Protein AF-A0A6J3C930-F1 (afdb_monomer_lite)

Radius of gyration: 86.4 Å; chains: 1; bounding box: 118×126×269 Å

Secondary structure (DSSP, 8-state):
---SSSHHHHHHHHHHHHHHHHHHHHHHHHHHHHHHHHHHHHHHHHHHHHHHHHHHHHHHHHHHHHHHHHHHHHHHHHHHT-HHHHHHHHHHHHHHHHHHHHHHHHHHHHHHHHHHHHHHHHHHHHHHHHHHHHHHHHHHHHHHHHHHHHHHHHHHHHHHHHHHHHHHHHHHHHHHHHHHHHHHHHHHHHHHHHHHHHHHS------S-HHHHHHHHHHHHHHHHHHHTTSPPHHHHHHHHHHHHHHHHHHHHHHHHHHHHHHHHHHHHHHHHHHHHHHHHHHHHHHHHHHHHHHHHTT-EEEEEEETTTTEEEEEEE-------------

Structure (mmCIF, N/CA/C/O backbone):
data_AF-A0A6J3C930-F1
#
_entry.id   AF-A0A6J3C930-F1
#
loop_
_atom_site.group_PDB
_atom_site.id
_atom_site.type_symbol
_atom_site.label_atom_id
_atom_site.label_alt_id
_atom_site.label_comp_id
_atom_site.label_asym_id
_atom_site.label_entity_id
_atom_site.label_seq_id
_atom_site.pdbx_PDB_ins_code
_atom_site.Cartn_x
_atom_site.Cartn_y
_atom_site.Cartn_z
_atom_site.occupancy
_atom_site.B_iso_or_equiv
_atom_site.auth_seq_id
_atom_site.auth_comp_id
_atom_site.auth_asym_id
_atom_site.auth_atom_id
_atom_site.pdbx_PDB_model_num
ATOM 1 N N . MET A 1 1 ? 59.360 -24.320 -196.493 1.00 48.62 1 MET A N 1
ATOM 2 C CA . MET A 1 1 ? 60.557 -24.210 -195.626 1.00 48.62 1 MET A CA 1
ATOM 3 C C . MET A 1 1 ? 60.615 -22.744 -195.216 1.00 48.62 1 MET A C 1
ATOM 5 O O . MET A 1 1 ? 60.726 -21.935 -196.116 1.00 48.62 1 MET A O 1
ATOM 9 N N . THR A 1 2 ? 60.275 -22.296 -194.005 1.00 44.91 2 THR A N 1
ATOM 10 C CA . THR A 1 2 ? 60.822 -22.666 -192.687 1.00 44.91 2 THR A CA 1
ATOM 11 C C . THR A 1 2 ? 59.738 -22.399 -191.622 1.00 44.91 2 THR A C 1
ATOM 13 O O . THR A 1 2 ? 59.568 -21.290 -191.132 1.00 44.91 2 THR A O 1
ATOM 16 N N . ILE A 1 3 ? 58.942 -23.423 -191.325 1.00 46.94 3 ILE A N 1
ATOM 17 C CA . ILE A 1 3 ? 58.099 -23.532 -190.125 1.00 46.94 3 ILE A CA 1
ATOM 18 C C . ILE A 1 3 ? 58.973 -24.276 -189.098 1.00 46.94 3 ILE A C 1
ATOM 20 O O . ILE A 1 3 ? 59.773 -25.101 -189.535 1.00 46.94 3 ILE A O 1
ATOM 24 N N . SER A 1 4 ? 58.814 -24.038 -187.785 1.00 50.81 4 SER A N 1
ATOM 25 C CA . SER A 1 4 ? 59.301 -24.915 -186.685 1.00 50.81 4 SER A CA 1
ATOM 26 C C . SER A 1 4 ? 60.467 -24.443 -185.787 1.00 50.81 4 SER A C 1
ATOM 28 O O . SER A 1 4 ? 61.260 -25.286 -185.385 1.00 50.81 4 SER A O 1
ATOM 30 N N . TRP A 1 5 ? 60.567 -23.169 -185.373 1.00 42.06 5 TRP A N 1
ATOM 31 C CA . TRP A 1 5 ? 61.456 -22.815 -184.232 1.00 42.06 5 TRP A CA 1
ATOM 32 C C . TRP A 1 5 ? 60.943 -21.738 -183.252 1.00 42.06 5 TRP A C 1
ATOM 34 O O . TRP A 1 5 ? 61.446 -21.651 -182.138 1.00 42.06 5 TRP A O 1
ATOM 44 N N . THR A 1 6 ? 59.901 -20.964 -183.572 1.00 49.31 6 THR A N 1
ATOM 45 C CA . THR A 1 6 ? 59.399 -19.891 -182.681 1.00 49.31 6 THR A CA 1
ATOM 46 C C . THR A 1 6 ? 58.308 -20.321 -181.694 1.00 49.31 6 THR A C 1
ATOM 48 O O . THR A 1 6 ? 58.082 -19.630 -180.707 1.00 49.31 6 THR A O 1
ATOM 51 N N . TRP A 1 7 ? 57.665 -21.477 -181.890 1.00 48.44 7 TRP A N 1
ATOM 52 C CA . TRP A 1 7 ? 56.570 -21.937 -181.017 1.00 48.44 7 TRP A CA 1
ATOM 53 C C . TRP A 1 7 ? 57.049 -22.672 -179.748 1.00 48.44 7 TRP A C 1
ATOM 55 O O . TRP A 1 7 ? 56.291 -22.806 -178.792 1.00 48.44 7 TRP A O 1
ATOM 65 N N . LEU A 1 8 ? 58.318 -23.103 -179.699 1.00 50.44 8 LEU A N 1
ATOM 66 C CA . LEU A 1 8 ? 58.893 -23.764 -178.519 1.00 50.44 8 LEU A CA 1
ATOM 67 C C . LEU A 1 8 ? 59.342 -22.755 -177.441 1.00 50.44 8 LEU A C 1
ATOM 69 O O . LEU A 1 8 ? 59.227 -23.043 -176.255 1.00 50.44 8 LEU A O 1
ATOM 73 N N . ASN A 1 9 ? 59.750 -21.540 -177.834 1.00 50.62 9 ASN A N 1
ATOM 74 C CA . ASN A 1 9 ? 60.229 -20.516 -176.893 1.00 50.62 9 ASN A CA 1
ATOM 75 C C . ASN A 1 9 ? 59.102 -19.832 -176.096 1.00 50.62 9 ASN A C 1
ATOM 77 O O . ASN A 1 9 ? 59.288 -19.521 -174.924 1.00 50.62 9 ASN A O 1
ATOM 81 N N . CYS A 1 10 ? 57.908 -19.636 -176.668 1.00 56.22 10 CYS A N 1
ATOM 82 C CA . CYS A 1 10 ? 56.809 -18.993 -175.932 1.00 56.22 10 CYS A CA 1
ATOM 83 C C . CYS A 1 10 ? 56.268 -19.847 -174.775 1.00 56.22 10 CYS A C 1
ATOM 85 O O . CYS A 1 10 ? 55.805 -19.296 -173.782 1.00 56.22 10 CYS A O 1
ATOM 87 N N . ARG A 1 11 ? 56.348 -21.180 -174.871 1.00 57.88 11 ARG A N 1
ATOM 88 C CA . ARG A 1 11 ? 55.832 -22.082 -173.830 1.00 57.88 11 ARG A CA 1
ATOM 89 C C . ARG A 1 11 ? 56.786 -22.211 -172.640 1.00 57.88 11 ARG A C 1
ATOM 91 O O . ARG A 1 11 ? 56.328 -22.396 -171.519 1.00 57.88 11 ARG A O 1
ATOM 98 N N . GLN A 1 12 ? 58.088 -22.069 -172.884 1.00 58.12 12 GLN A N 1
ATOM 99 C CA . GLN A 1 12 ? 59.112 -22.099 -171.841 1.00 58.12 12 GLN A CA 1
ATOM 100 C C . GLN A 1 12 ? 59.107 -20.798 -171.023 1.00 58.12 12 GLN A C 1
ATOM 102 O O . GLN A 1 12 ? 59.089 -20.847 -169.799 1.00 58.12 12 GLN A O 1
ATOM 107 N N . VAL A 1 13 ? 58.938 -19.647 -171.684 1.00 61.78 13 VAL A N 1
ATOM 108 C CA . VAL A 1 13 ? 58.813 -18.344 -171.004 1.00 61.78 13 VAL A CA 1
ATOM 109 C C . VAL A 1 13 ? 57.524 -18.241 -170.173 1.00 61.78 13 VAL A C 1
ATOM 111 O O . VAL A 1 13 ? 57.533 -17.662 -169.093 1.00 61.78 13 VAL A O 1
ATOM 114 N N . GLN A 1 14 ? 56.407 -18.832 -170.616 1.00 61.22 14 GLN A N 1
ATOM 115 C CA . GLN A 1 14 ? 55.162 -18.826 -169.830 1.00 61.22 14 GLN A CA 1
ATOM 116 C C . GLN A 1 14 ? 55.221 -19.715 -168.578 1.00 61.22 14 GLN A C 1
ATOM 118 O O . GLN A 1 14 ? 54.593 -19.377 -167.577 1.00 61.22 14 GLN A O 1
ATOM 123 N N . ALA A 1 15 ? 55.974 -20.818 -168.617 1.00 64.12 15 ALA A N 1
ATOM 124 C CA . ALA A 1 15 ? 56.194 -21.665 -167.446 1.00 64.12 15 ALA A CA 1
ATOM 125 C C . ALA A 1 15 ? 57.104 -20.973 -166.416 1.00 64.12 15 ALA A C 1
ATOM 127 O O . ALA A 1 15 ? 56.786 -20.979 -165.231 1.00 64.12 15 ALA A O 1
ATOM 128 N N . GLU A 1 16 ? 58.159 -20.290 -166.872 1.00 63.06 16 GLU A N 1
ATOM 129 C CA . GLU A 1 16 ? 59.055 -19.518 -165.999 1.00 63.06 16 GLU A CA 1
ATOM 130 C C . GLU A 1 16 ? 58.348 -18.319 -165.347 1.00 63.06 16 GLU A C 1
ATOM 132 O O . GLU A 1 16 ? 58.592 -18.022 -164.179 1.00 63.06 16 GLU A O 1
ATOM 137 N N . ILE A 1 17 ? 57.414 -17.663 -166.050 1.00 68.12 17 ILE A N 1
ATOM 138 C CA . ILE A 1 17 ? 56.590 -16.593 -165.460 1.00 68.12 17 ILE A CA 1
ATOM 139 C C . ILE A 1 17 ? 55.653 -17.155 -164.381 1.00 68.12 17 ILE A C 1
ATOM 141 O O . ILE A 1 17 ? 55.530 -16.555 -163.316 1.00 68.12 17 ILE A O 1
ATOM 145 N N . GLN A 1 18 ? 55.028 -18.314 -164.607 1.00 67.12 18 GLN A N 1
ATOM 146 C CA . GLN A 1 18 ? 54.159 -18.930 -163.597 1.00 67.12 18 GLN A CA 1
ATOM 147 C C . GLN A 1 18 ? 54.943 -19.434 -162.376 1.00 67.12 18 GLN A C 1
ATOM 149 O O . GLN A 1 18 ? 54.485 -19.244 -161.249 1.00 67.12 18 GLN A O 1
ATOM 154 N N . GLU A 1 19 ? 56.139 -20.001 -162.561 1.00 68.56 19 GLU A N 1
ATOM 155 C CA . GLU A 1 19 ? 57.026 -20.338 -161.440 1.00 68.56 19 GLU A CA 1
ATOM 156 C C . GLU A 1 19 ? 57.450 -19.082 -160.670 1.00 68.56 19 GLU A C 1
ATOM 158 O O . GLU A 1 19 ? 57.300 -19.041 -159.447 1.00 68.56 19 GLU A O 1
ATOM 163 N N . ALA A 1 20 ? 57.868 -18.017 -161.359 1.00 68.31 20 ALA A N 1
ATOM 164 C CA . ALA A 1 20 ? 58.247 -16.759 -160.720 1.00 68.31 20 ALA A CA 1
ATOM 165 C C . ALA A 1 20 ? 57.084 -16.112 -159.941 1.00 68.31 20 ALA A C 1
ATOM 167 O O . ALA A 1 20 ? 57.293 -15.611 -158.835 1.00 68.31 20 ALA A O 1
ATOM 168 N N . GLU A 1 21 ? 55.851 -16.173 -160.453 1.00 69.44 21 GLU A N 1
ATOM 169 C CA . GLU A 1 21 ? 54.661 -15.661 -159.759 1.00 69.44 21 GLU A CA 1
ATOM 170 C C . GLU A 1 21 ? 54.290 -16.493 -158.521 1.00 69.44 21 GLU A C 1
ATOM 172 O O . GLU A 1 21 ? 53.869 -15.933 -157.504 1.00 69.44 21 GLU A O 1
ATOM 177 N N . THR A 1 22 ? 54.470 -17.819 -158.558 1.00 68.88 22 THR A N 1
ATOM 178 C CA . THR A 1 22 ? 54.258 -18.662 -157.366 1.00 68.88 22 THR A CA 1
ATOM 179 C C . THR A 1 22 ? 55.319 -18.426 -156.292 1.00 68.88 22 THR A C 1
ATOM 181 O O . THR A 1 22 ? 54.980 -18.366 -155.108 1.00 68.88 22 THR A O 1
ATOM 184 N N . ILE A 1 23 ? 56.573 -18.195 -156.693 1.00 72.19 23 ILE A N 1
ATOM 185 C CA . ILE A 1 23 ? 57.665 -17.849 -155.777 1.00 72.19 23 ILE A CA 1
ATOM 186 C C . ILE A 1 23 ? 57.405 -16.474 -155.141 1.00 72.19 23 ILE A C 1
ATOM 188 O O . ILE A 1 23 ? 57.493 -16.356 -153.919 1.00 72.19 23 ILE A O 1
ATOM 192 N N . LEU A 1 24 ? 56.976 -15.471 -155.916 1.00 70.19 24 LEU A N 1
ATOM 193 C CA . LEU A 1 24 ? 56.618 -14.140 -155.404 1.00 70.19 24 LEU A CA 1
ATOM 194 C C . LEU A 1 24 ? 55.476 -14.187 -154.382 1.00 70.19 24 LEU A C 1
ATOM 196 O O . LEU A 1 24 ? 55.607 -13.620 -153.301 1.00 70.19 24 LEU A O 1
ATOM 200 N N . ARG A 1 25 ? 54.394 -14.927 -154.658 1.00 72.12 25 ARG A N 1
ATOM 201 C CA . ARG A 1 25 ? 53.282 -15.068 -153.696 1.00 72.12 25 ARG A CA 1
ATOM 202 C C . ARG A 1 25 ? 53.690 -15.798 -152.417 1.00 72.12 25 ARG A C 1
ATOM 204 O O . ARG A 1 25 ? 53.180 -15.477 -151.345 1.00 72.12 25 ARG A O 1
ATOM 211 N N . SER A 1 26 ? 54.606 -16.763 -152.513 1.00 76.25 26 SER A N 1
ATOM 212 C CA . SER A 1 26 ? 55.145 -17.451 -151.336 1.00 76.25 26 SER A CA 1
ATOM 213 C C . SER A 1 26 ? 56.006 -16.511 -150.482 1.00 76.25 26 SER A C 1
ATOM 215 O O . SER A 1 26 ? 55.831 -16.473 -149.263 1.00 76.25 26 SER A O 1
ATOM 217 N N . LEU A 1 27 ? 56.822 -15.666 -151.125 1.00 74.50 27 LEU A N 1
ATOM 218 C CA . LEU A 1 27 ? 57.684 -14.686 -150.464 1.00 74.50 27 LEU A CA 1
ATOM 219 C C . LEU A 1 27 ? 56.879 -13.560 -149.799 1.00 74.50 27 LEU A C 1
ATOM 221 O O . LEU A 1 27 ? 57.157 -13.212 -148.653 1.00 74.50 27 LEU A O 1
ATOM 225 N N . GLU A 1 28 ? 55.827 -13.061 -150.452 1.00 73.88 28 GLU A N 1
ATOM 226 C CA . GLU A 1 28 ? 54.905 -12.079 -149.861 1.00 73.88 28 GLU A CA 1
ATOM 227 C C . GLU A 1 28 ? 54.158 -12.647 -148.642 1.00 73.88 28 GLU A C 1
ATOM 229 O O . GLU A 1 28 ? 53.875 -11.924 -147.683 1.00 73.88 28 GLU A O 1
ATOM 234 N N . SER A 1 29 ? 53.848 -13.950 -148.640 1.00 73.94 29 SER A N 1
ATOM 235 C CA . SER A 1 29 ? 53.243 -14.600 -147.470 1.00 73.94 29 SER A CA 1
ATOM 236 C C . SER A 1 29 ? 54.225 -14.700 -146.299 1.00 73.94 29 SER A C 1
ATOM 238 O O . SER A 1 29 ? 53.848 -14.412 -145.163 1.00 73.94 29 SER A O 1
ATOM 240 N N . THR A 1 30 ? 55.498 -15.009 -146.575 1.00 73.69 30 THR A N 1
ATOM 241 C CA . THR A 1 30 ? 56.545 -15.059 -145.546 1.00 73.69 30 THR A CA 1
ATOM 242 C C . THR A 1 30 ? 56.916 -13.673 -145.023 1.00 73.69 30 THR A C 1
ATOM 244 O O . THR A 1 30 ? 57.186 -13.527 -143.835 1.00 73.69 30 THR A O 1
ATOM 247 N N . GLU A 1 31 ? 56.864 -12.632 -145.861 1.00 73.81 31 GLU A N 1
ATOM 248 C CA . GLU A 1 31 ? 57.097 -11.251 -145.426 1.00 73.81 31 GLU A CA 1
ATOM 249 C C . GLU A 1 31 ? 56.010 -10.783 -144.449 1.00 73.81 31 GLU A C 1
ATOM 251 O O . GLU A 1 31 ? 56.318 -10.175 -143.422 1.00 73.81 31 GLU A O 1
ATOM 256 N N . ARG A 1 32 ? 54.737 -11.118 -144.709 1.00 73.94 32 ARG A N 1
ATOM 257 C CA . ARG A 1 32 ? 53.635 -10.791 -143.789 1.00 73.94 32 ARG A CA 1
ATOM 258 C C . ARG A 1 32 ? 53.768 -11.499 -142.442 1.00 73.94 32 ARG A C 1
ATOM 260 O O . ARG A 1 32 ? 53.581 -10.847 -141.420 1.00 73.94 32 ARG A O 1
ATOM 267 N N . GLN A 1 33 ? 54.153 -12.776 -142.437 1.00 77.19 33 GLN A N 1
ATOM 268 C CA . GLN A 1 33 ? 54.373 -13.530 -141.197 1.00 77.19 33 GLN A CA 1
ATOM 269 C C . GLN A 1 33 ? 55.523 -12.944 -140.367 1.00 77.19 33 GLN A C 1
ATOM 271 O O . GLN A 1 33 ? 55.356 -12.692 -139.177 1.00 77.19 33 GLN A O 1
ATOM 276 N N . LEU A 1 34 ? 56.653 -12.616 -141.002 1.00 75.06 34 LEU A N 1
ATOM 277 C CA . LEU A 1 34 ? 57.789 -11.991 -140.313 1.00 75.06 34 LEU A CA 1
ATOM 278 C C . LEU A 1 34 ? 57.470 -10.568 -139.821 1.00 75.06 34 LEU A C 1
ATOM 280 O O . LEU A 1 34 ? 57.960 -10.144 -138.775 1.00 75.06 34 LEU A O 1
ATOM 284 N N . SER A 1 35 ? 56.625 -9.828 -140.543 1.00 73.19 35 SER A N 1
ATOM 285 C CA . SER A 1 35 ? 56.112 -8.520 -140.115 1.00 73.19 35 SER A CA 1
ATOM 286 C C . SER A 1 35 ? 55.214 -8.620 -138.873 1.00 73.19 35 SER A C 1
ATOM 288 O O . SER A 1 35 ? 55.266 -7.741 -138.009 1.00 73.19 35 SER A O 1
ATOM 290 N N . GLU A 1 36 ? 54.364 -9.645 -138.785 1.00 76.06 36 GLU A N 1
ATOM 291 C CA . GLU A 1 36 ? 53.498 -9.879 -137.622 1.00 76.06 36 GLU A CA 1
ATOM 292 C C . GLU A 1 36 ? 54.307 -10.331 -136.399 1.00 76.06 36 GLU A C 1
ATOM 294 O O . GLU A 1 36 ? 54.168 -9.725 -135.336 1.00 76.06 36 GLU A O 1
ATOM 299 N N . GLU A 1 37 ? 55.256 -11.259 -136.560 1.00 76.31 37 GLU A N 1
ATOM 300 C CA . GLU A 1 37 ? 56.170 -11.664 -135.478 1.00 76.31 37 GLU A CA 1
ATOM 301 C C . GLU A 1 37 ? 57.026 -10.489 -134.967 1.00 76.31 37 GLU A C 1
ATOM 303 O O . GLU A 1 37 ? 57.238 -10.331 -133.762 1.00 76.31 37 GLU A O 1
ATOM 308 N N . ALA A 1 38 ? 57.474 -9.598 -135.860 1.00 74.88 38 ALA A N 1
ATOM 309 C CA . ALA A 1 38 ? 58.225 -8.404 -135.471 1.00 74.88 38 ALA A CA 1
ATOM 310 C C . ALA A 1 38 ? 57.380 -7.384 -134.685 1.00 74.88 38 ALA A C 1
ATOM 312 O O . ALA A 1 38 ? 57.933 -6.627 -133.880 1.00 74.88 38 ALA A O 1
ATOM 313 N N . LYS A 1 39 ? 56.058 -7.338 -134.897 1.00 78.62 39 LYS A N 1
ATOM 314 C CA . LYS A 1 39 ? 55.147 -6.520 -134.081 1.00 78.62 39 LYS A CA 1
ATOM 315 C C . LYS A 1 39 ? 54.932 -7.138 -132.705 1.00 78.62 39 LYS A C 1
ATOM 317 O O . LYS A 1 39 ? 55.097 -6.433 -131.713 1.00 78.62 39 LYS A O 1
ATOM 322 N N . GLU A 1 40 ? 54.662 -8.439 -132.639 1.00 77.50 40 GLU A N 1
ATOM 323 C CA . GLU A 1 40 ? 54.473 -9.142 -131.365 1.00 77.50 40 GLU A CA 1
ATOM 324 C C . GLU A 1 40 ? 55.721 -9.060 -130.471 1.00 77.50 40 GLU A C 1
ATOM 326 O O . GLU A 1 40 ? 55.610 -8.832 -129.265 1.00 77.50 40 GLU A O 1
ATOM 331 N N . ALA A 1 41 ? 56.921 -9.137 -131.057 1.00 77.50 41 ALA A N 1
ATOM 332 C CA . ALA A 1 41 ? 58.172 -8.962 -130.322 1.00 77.50 41 ALA A CA 1
ATOM 333 C C . ALA A 1 41 ? 58.327 -7.552 -129.711 1.00 77.50 41 ALA A C 1
ATOM 335 O O . ALA A 1 41 ? 58.801 -7.422 -128.580 1.00 77.50 41 ALA A O 1
ATOM 336 N N . ARG A 1 42 ? 57.903 -6.494 -130.420 1.00 75.56 42 ARG A N 1
ATOM 337 C CA . ARG A 1 42 ? 57.975 -5.105 -129.919 1.00 75.56 42 ARG A CA 1
ATOM 338 C C . ARG A 1 42 ? 56.953 -4.836 -128.820 1.00 75.56 42 ARG A C 1
ATOM 340 O O . ARG A 1 42 ? 57.299 -4.231 -127.806 1.00 75.56 42 ARG A O 1
ATOM 347 N N . ASP A 1 43 ? 55.729 -5.326 -128.988 1.00 77.69 43 ASP A N 1
ATOM 348 C CA . ASP A 1 43 ? 54.685 -5.196 -127.968 1.00 77.69 43 ASP A CA 1
ATOM 349 C C . ASP A 1 43 ? 55.073 -5.970 -126.691 1.00 77.69 43 ASP A C 1
ATOM 351 O O . ASP A 1 43 ? 54.877 -5.488 -125.567 1.00 77.69 43 ASP A O 1
ATOM 355 N N . GLY A 1 44 ? 55.728 -7.127 -126.853 1.00 75.31 44 GLY A N 1
ATOM 356 C CA . GLY A 1 44 ? 56.349 -7.880 -125.765 1.00 75.31 44 GLY A CA 1
ATOM 357 C C . GLY A 1 44 ? 57.423 -7.080 -125.016 1.00 75.31 44 GLY A C 1
ATOM 358 O O . GLY A 1 44 ? 57.374 -6.994 -123.785 1.00 75.31 44 GLY A O 1
ATOM 359 N N . GLU A 1 45 ? 58.351 -6.438 -125.730 1.00 78.56 45 GLU A N 1
ATOM 360 C CA . GLU A 1 45 ? 59.421 -5.623 -125.135 1.00 78.56 45 GLU A CA 1
ATOM 361 C C . GLU A 1 45 ? 58.876 -4.411 -124.360 1.00 78.56 45 GLU A C 1
ATOM 363 O O . GLU A 1 45 ? 59.301 -4.139 -123.229 1.00 78.56 45 GLU A O 1
ATOM 368 N N . GLU A 1 46 ? 57.890 -3.702 -124.915 1.00 76.81 46 GLU A N 1
ATOM 369 C CA . GLU A 1 46 ? 57.266 -2.568 -124.232 1.00 76.81 46 GLU A CA 1
ATOM 370 C C . GLU A 1 46 ? 56.547 -2.984 -122.945 1.00 76.81 46 GLU A C 1
ATOM 372 O O . GLU A 1 46 ? 56.636 -2.286 -121.927 1.00 76.81 46 GLU A O 1
ATOM 377 N N . SER A 1 47 ? 55.859 -4.129 -122.965 1.00 78.50 47 SER A N 1
ATOM 378 C CA . SER A 1 47 ? 55.179 -4.661 -121.783 1.00 78.50 47 SER A CA 1
ATOM 379 C C . SER A 1 47 ? 56.177 -5.028 -120.672 1.00 78.50 47 SER A C 1
ATOM 381 O O . SER A 1 47 ? 55.984 -4.645 -119.512 1.00 78.50 47 SER A O 1
ATOM 383 N N . ALA A 1 48 ? 57.303 -5.657 -121.031 1.00 78.69 48 ALA A N 1
ATOM 384 C CA . ALA A 1 48 ? 58.368 -6.018 -120.100 1.00 78.69 48 ALA A CA 1
ATOM 385 C C . ALA A 1 48 ? 59.048 -4.776 -119.501 1.00 78.69 48 ALA A C 1
ATOM 387 O O . ALA A 1 48 ? 59.312 -4.723 -118.296 1.00 78.69 48 ALA A O 1
ATOM 388 N N . ARG A 1 49 ? 59.272 -3.732 -120.309 1.00 79.62 49 ARG A N 1
ATOM 389 C CA . ARG A 1 49 ? 59.868 -2.471 -119.848 1.00 79.62 49 ARG A CA 1
ATOM 390 C C . ARG A 1 49 ? 58.976 -1.742 -118.839 1.00 79.62 49 ARG A C 1
ATOM 392 O O . ARG A 1 49 ? 59.483 -1.251 -117.829 1.00 79.62 49 ARG A O 1
ATOM 399 N N . ARG A 1 50 ? 57.655 -1.711 -119.062 1.00 80.12 50 ARG A N 1
ATOM 400 C CA . ARG A 1 50 ? 56.695 -1.128 -118.102 1.00 80.12 50 ARG A CA 1
ATOM 401 C C . ARG A 1 50 ? 56.655 -1.919 -116.791 1.00 80.12 50 ARG A C 1
ATOM 403 O O . ARG A 1 50 ? 56.651 -1.309 -115.722 1.00 80.12 50 ARG A O 1
ATOM 410 N N . ALA A 1 51 ? 56.696 -3.251 -116.855 1.00 78.94 51 ALA A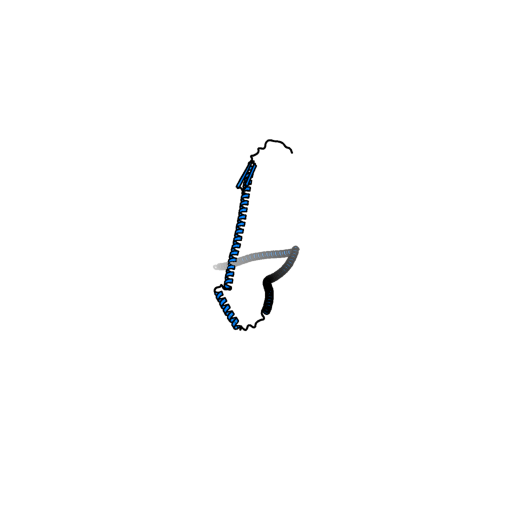 N 1
ATOM 411 C CA . ALA A 1 51 ? 56.731 -4.103 -115.664 1.00 78.94 51 ALA A CA 1
ATOM 412 C C . ALA A 1 51 ? 57.997 -3.874 -114.813 1.00 78.94 51 ALA A C 1
ATOM 414 O O . ALA A 1 51 ? 57.922 -3.776 -113.588 1.00 78.94 51 ALA A O 1
ATOM 415 N N . LEU A 1 52 ? 59.158 -3.714 -115.455 1.00 79.44 52 LEU A N 1
ATOM 416 C CA . LEU A 1 52 ? 60.428 -3.481 -114.763 1.00 79.44 52 LEU A CA 1
ATOM 417 C C . LEU A 1 52 ? 60.463 -2.100 -114.087 1.00 79.44 52 LEU A C 1
ATOM 419 O O . LEU A 1 52 ? 60.937 -1.964 -112.958 1.00 79.44 52 LEU A O 1
ATOM 423 N N . GLN A 1 53 ? 59.887 -1.083 -114.732 1.00 79.81 53 GLN A N 1
ATOM 424 C CA . GLN A 1 53 ? 59.776 0.258 -114.157 1.00 79.81 53 GLN A CA 1
ATOM 425 C C . GLN A 1 53 ? 58.832 0.297 -112.941 1.00 79.81 53 GLN A C 1
ATOM 427 O O . GLN A 1 53 ? 59.124 0.996 -111.969 1.00 79.81 53 GLN A O 1
ATOM 432 N N . ALA A 1 54 ? 57.754 -0.497 -112.948 1.00 80.00 54 ALA A N 1
ATOM 433 C CA . ALA A 1 54 ? 56.864 -0.649 -111.794 1.00 80.00 54 ALA A CA 1
ATOM 434 C C . ALA A 1 54 ? 57.577 -1.306 -110.596 1.00 80.00 54 ALA A C 1
ATOM 436 O O . ALA A 1 54 ? 57.528 -0.773 -109.488 1.00 80.00 54 ALA A O 1
ATOM 437 N N . LEU A 1 55 ? 58.328 -2.391 -110.826 1.00 79.81 55 LEU A N 1
ATOM 438 C CA . LEU A 1 55 ? 59.078 -3.083 -109.768 1.00 79.81 55 LEU A CA 1
ATOM 439 C C . LEU A 1 55 ? 60.167 -2.208 -109.129 1.00 79.81 55 LEU A C 1
ATOM 441 O O . LEU A 1 55 ? 60.392 -2.282 -107.920 1.00 79.81 55 LEU A O 1
ATOM 445 N N . LEU A 1 56 ? 60.833 -1.353 -109.911 1.00 79.88 56 LEU A N 1
ATOM 446 C CA . LEU A 1 56 ? 61.792 -0.384 -109.369 1.00 79.88 56 LEU A CA 1
ATOM 447 C C . LEU A 1 56 ? 61.102 0.686 -108.515 1.00 79.88 56 LEU A C 1
ATOM 449 O O . LEU A 1 56 ? 61.618 1.043 -107.455 1.00 79.88 56 LEU A O 1
ATOM 453 N N . GLY A 1 57 ? 59.923 1.156 -108.935 1.00 77.88 57 GLY A N 1
ATOM 454 C CA . GLY A 1 57 ? 59.101 2.069 -108.141 1.00 77.88 57 GLY A CA 1
ATOM 455 C C . GLY A 1 57 ? 58.701 1.470 -106.791 1.00 77.88 57 GLY A C 1
ATOM 456 O O . GLY A 1 57 ? 58.834 2.127 -105.758 1.00 77.88 57 GLY A O 1
ATOM 457 N N . ASP A 1 58 ? 58.291 0.203 -106.777 1.00 78.94 58 ASP A N 1
ATOM 458 C CA . ASP A 1 58 ? 57.912 -0.490 -105.542 1.00 78.94 58 ASP A CA 1
ATOM 459 C C . ASP A 1 58 ? 59.115 -0.766 -104.630 1.00 78.94 58 ASP A C 1
ATOM 461 O O . ASP A 1 58 ? 59.012 -0.605 -103.411 1.00 78.94 58 ASP A O 1
ATOM 465 N N . LYS A 1 59 ? 60.290 -1.073 -105.195 1.00 80.31 59 LYS A N 1
ATOM 466 C CA . LYS A 1 59 ? 61.530 -1.205 -104.415 1.00 80.31 59 LYS A CA 1
ATOM 467 C C . LYS A 1 59 ? 61.928 0.111 -103.741 1.00 80.31 59 LYS A C 1
ATOM 469 O O . LYS A 1 59 ? 62.281 0.107 -102.565 1.00 80.31 59 LYS A O 1
ATOM 474 N N . HIS A 1 60 ? 61.837 1.238 -104.449 1.00 77.69 60 HIS A N 1
ATOM 475 C CA . HIS A 1 60 ? 62.138 2.546 -103.861 1.00 77.69 60 HIS A CA 1
ATOM 476 C C . HIS A 1 60 ? 61.176 2.907 -102.723 1.00 77.69 60 HIS A C 1
ATOM 478 O O . HIS A 1 60 ? 61.627 3.373 -101.678 1.00 77.69 60 HIS A O 1
ATOM 484 N N . ARG A 1 61 ? 59.879 2.607 -102.870 1.00 81.25 61 ARG A N 1
ATOM 485 C CA . ARG A 1 61 ? 58.894 2.788 -101.790 1.00 81.25 61 ARG A CA 1
ATOM 486 C C . ARG A 1 61 ? 59.207 1.926 -100.567 1.00 81.25 61 ARG A C 1
ATOM 488 O O . ARG A 1 61 ? 59.106 2.411 -99.442 1.00 81.25 61 ARG A O 1
ATOM 495 N N . ALA A 1 62 ? 59.602 0.669 -100.769 1.00 77.56 62 ALA A N 1
ATOM 496 C CA . ALA A 1 62 ? 59.975 -0.224 -99.674 1.00 77.56 62 ALA A CA 1
ATOM 497 C C . ALA A 1 62 ? 61.235 0.264 -98.933 1.00 77.56 62 ALA A C 1
ATOM 499 O O . ALA A 1 62 ? 61.262 0.274 -97.701 1.00 77.56 62 ALA A O 1
ATOM 500 N N . ASP A 1 63 ? 62.249 0.739 -99.662 1.00 78.00 63 ASP A N 1
ATOM 501 C CA . ASP A 1 63 ? 63.473 1.291 -99.069 1.00 78.00 63 ASP A CA 1
ATOM 502 C C . ASP A 1 63 ? 63.205 2.585 -98.280 1.00 78.00 63 ASP A C 1
ATOM 504 O O . ASP A 1 63 ? 63.785 2.796 -97.211 1.00 78.00 63 ASP A O 1
ATOM 508 N N . GLU A 1 64 ? 62.308 3.450 -98.761 1.00 76.44 64 GLU A N 1
ATOM 509 C CA . GLU A 1 64 ? 61.885 4.654 -98.034 1.00 76.44 64 GLU A CA 1
ATOM 510 C C . GLU A 1 64 ? 61.146 4.309 -96.736 1.00 76.44 64 GLU A C 1
ATOM 512 O O . GLU A 1 64 ? 61.441 4.886 -95.686 1.00 76.44 64 GLU A O 1
ATOM 517 N N . GLN A 1 65 ? 60.253 3.317 -96.769 1.00 81.56 65 GLN A N 1
ATOM 518 C CA . GLN A 1 65 ? 59.563 2.829 -95.572 1.00 81.56 65 GLN A CA 1
ATOM 519 C C . GLN A 1 65 ? 60.533 2.208 -94.560 1.00 81.56 65 GLN A C 1
ATOM 521 O O . GLN A 1 65 ? 60.425 2.471 -93.360 1.00 81.56 65 GLN A O 1
ATOM 526 N N . ALA A 1 66 ? 61.520 1.437 -95.024 1.00 77.69 66 ALA A N 1
ATOM 527 C CA . ALA A 1 66 ? 62.535 0.844 -94.158 1.00 77.69 66 ALA A CA 1
ATOM 528 C C . ALA A 1 66 ? 63.405 1.913 -93.475 1.00 77.69 66 ALA A C 1
ATOM 530 O O . ALA A 1 66 ? 63.675 1.821 -92.275 1.00 77.69 66 ALA A O 1
ATOM 531 N N . ARG A 1 67 ? 63.798 2.971 -94.201 1.00 76.31 67 ARG A N 1
ATOM 532 C CA . ARG A 1 67 ? 64.536 4.102 -93.612 1.00 76.31 67 ARG A CA 1
ATOM 533 C C . ARG A 1 67 ? 63.686 4.894 -92.624 1.00 76.31 67 ARG A C 1
ATOM 535 O O . ARG A 1 67 ? 64.190 5.248 -91.560 1.00 76.31 67 ARG A O 1
ATOM 542 N N . ALA A 1 68 ? 62.409 5.128 -92.929 1.00 78.19 68 ALA A N 1
ATOM 543 C CA . ALA A 1 68 ? 61.488 5.791 -92.008 1.00 78.19 68 ALA A CA 1
ATOM 544 C C . ALA A 1 68 ? 61.308 4.987 -90.706 1.00 78.19 68 ALA A C 1
ATOM 546 O O . ALA A 1 68 ? 61.358 5.554 -89.614 1.00 78.19 68 ALA A O 1
ATOM 547 N N . ALA A 1 69 ? 61.186 3.659 -90.799 1.00 77.31 69 ALA A N 1
ATOM 548 C CA . ALA A 1 69 ? 61.099 2.781 -89.633 1.00 77.31 69 ALA A CA 1
ATOM 549 C C . ALA A 1 69 ? 62.399 2.772 -88.808 1.00 77.31 69 ALA A C 1
ATOM 551 O O . ALA A 1 69 ? 62.354 2.867 -87.580 1.00 77.31 69 ALA A O 1
ATOM 552 N N . ALA A 1 70 ? 63.563 2.720 -89.462 1.00 73.56 70 ALA A N 1
ATOM 553 C CA . ALA A 1 70 ? 64.855 2.784 -88.780 1.00 73.56 70 ALA A CA 1
ATOM 554 C C . ALA A 1 70 ? 65.055 4.124 -88.045 1.00 73.56 70 ALA A C 1
ATOM 556 O O . ALA A 1 70 ? 65.496 4.135 -86.894 1.00 73.56 70 ALA A O 1
ATOM 557 N N . ALA A 1 71 ? 64.662 5.241 -88.667 1.00 74.75 71 ALA A N 1
ATOM 558 C CA . ALA A 1 71 ? 64.694 6.562 -88.043 1.00 74.75 71 ALA A CA 1
ATOM 559 C C . ALA A 1 71 ? 63.749 6.653 -86.829 1.00 74.75 71 ALA A C 1
ATOM 561 O O . ALA A 1 71 ? 64.134 7.192 -85.792 1.00 74.75 71 ALA A O 1
ATOM 562 N N . ALA A 1 72 ? 62.553 6.059 -86.904 1.00 75.88 72 ALA A N 1
ATOM 563 C CA . ALA A 1 72 ? 61.617 6.012 -85.779 1.00 75.88 72 ALA A CA 1
ATOM 564 C C . ALA A 1 72 ? 62.164 5.203 -84.585 1.00 75.88 72 ALA A C 1
ATOM 566 O O . ALA A 1 72 ? 62.009 5.609 -83.432 1.00 75.88 72 ALA A O 1
ATOM 567 N N . VAL A 1 73 ? 62.851 4.085 -84.843 1.00 73.38 73 VAL A N 1
ATOM 568 C CA . VAL A 1 73 ? 63.490 3.274 -83.790 1.00 73.38 73 VAL A CA 1
ATOM 569 C C . VAL A 1 73 ? 64.672 4.010 -83.150 1.00 73.38 73 VAL A C 1
ATOM 571 O O . VAL A 1 73 ? 64.854 3.926 -81.933 1.00 73.38 73 VAL A O 1
ATOM 574 N N . ALA A 1 74 ? 65.456 4.753 -83.937 1.00 71.62 74 ALA A N 1
ATOM 575 C CA . ALA A 1 74 ? 66.541 5.587 -83.421 1.00 71.62 74 ALA A CA 1
ATOM 576 C C . ALA A 1 74 ? 66.008 6.729 -82.534 1.00 71.62 74 ALA A C 1
ATOM 578 O O . ALA A 1 74 ? 66.452 6.864 -81.394 1.00 71.62 74 ALA A O 1
ATOM 579 N N . ALA A 1 75 ? 64.978 7.453 -82.988 1.00 69.94 75 ALA A N 1
ATOM 580 C CA . ALA A 1 75 ? 64.326 8.508 -82.209 1.00 69.94 75 ALA A CA 1
ATOM 581 C C . ALA A 1 75 ? 63.721 7.981 -80.890 1.00 69.94 75 ALA A C 1
ATOM 583 O O . ALA A 1 75 ? 63.836 8.614 -79.841 1.00 69.94 75 ALA A O 1
ATOM 584 N N . ALA A 1 76 ? 63.134 6.778 -80.901 1.00 67.56 76 ALA A N 1
ATOM 585 C CA . ALA A 1 76 ? 62.610 6.143 -79.691 1.00 67.56 76 ALA A CA 1
ATOM 586 C C . ALA A 1 76 ? 63.713 5.729 -78.696 1.00 67.56 76 ALA A C 1
ATOM 588 O O . ALA A 1 76 ? 63.478 5.723 -77.484 1.00 67.56 76 ALA A O 1
ATOM 589 N N . ARG A 1 77 ? 64.916 5.379 -79.177 1.00 64.62 77 ARG A N 1
ATOM 590 C CA . ARG A 1 77 ? 66.076 5.080 -78.319 1.00 64.62 77 ARG A CA 1
ATOM 591 C C . ARG A 1 77 ? 66.672 6.336 -77.690 1.00 64.62 77 ARG A C 1
ATOM 593 O O . ARG A 1 77 ? 66.991 6.286 -76.506 1.00 64.62 77 ARG A O 1
ATOM 600 N N . GLU A 1 78 ? 66.764 7.441 -78.426 1.00 64.12 78 GLU A N 1
ATOM 601 C CA . GLU A 1 78 ? 67.201 8.728 -77.864 1.00 64.12 78 GLU A CA 1
ATOM 602 C C . GLU A 1 78 ? 66.227 9.239 -76.799 1.00 64.12 78 GLU A C 1
ATOM 604 O O . GLU A 1 78 ? 66.664 9.659 -75.728 1.00 64.12 78 GLU A O 1
ATOM 609 N N . LEU A 1 79 ? 64.912 9.089 -77.014 1.00 61.34 79 LEU A N 1
ATOM 610 C CA . LEU A 1 79 ? 63.923 9.410 -75.981 1.00 61.34 79 LEU A CA 1
ATOM 611 C C . LEU A 1 79 ? 64.125 8.564 -74.716 1.00 61.34 79 LEU A C 1
ATOM 613 O O . LEU A 1 79 ? 64.077 9.099 -73.615 1.00 61.34 79 LEU A O 1
ATOM 617 N N . ARG A 1 80 ? 64.392 7.257 -74.862 1.00 60.41 80 ARG A N 1
ATOM 618 C CA . ARG A 1 80 ? 64.647 6.336 -73.735 1.00 60.41 80 ARG A CA 1
ATOM 619 C C . ARG A 1 80 ? 65.938 6.634 -72.964 1.00 60.41 80 ARG A C 1
ATOM 621 O O . ARG A 1 80 ? 66.041 6.204 -71.820 1.00 60.41 80 ARG A O 1
ATOM 628 N N . GLY A 1 81 ? 66.893 7.346 -73.564 1.00 58.41 81 GLY A N 1
ATOM 629 C CA . GLY A 1 81 ? 68.132 7.792 -72.917 1.00 58.41 81 GLY A CA 1
ATOM 630 C C . GLY A 1 81 ? 68.029 9.150 -72.214 1.00 58.41 81 GLY A C 1
ATOM 631 O O . GLY A 1 81 ? 69.019 9.605 -71.644 1.00 58.41 81 GLY A O 1
ATOM 632 N N . ALA A 1 82 ? 66.869 9.816 -72.251 1.00 62.44 82 ALA A N 1
ATOM 633 C CA . ALA A 1 82 ? 66.709 11.139 -71.663 1.00 62.44 82 ALA A CA 1
ATOM 634 C C . ALA A 1 82 ? 66.663 11.072 -70.117 1.00 62.44 82 ALA A C 1
ATOM 636 O O . ALA A 1 82 ? 65.820 10.357 -69.566 1.00 62.44 82 ALA A O 1
ATOM 637 N N . PRO A 1 83 ? 67.477 11.869 -69.392 1.00 68.38 83 PRO A N 1
ATOM 638 C CA . PRO A 1 83 ? 67.523 11.877 -67.920 1.00 68.38 83 PRO A CA 1
ATOM 639 C C . PRO A 1 83 ? 66.183 12.257 -67.260 1.00 68.38 83 PRO A C 1
ATOM 641 O O . PRO A 1 83 ? 65.942 11.962 -66.093 1.00 68.38 83 PRO A O 1
ATOM 644 N N . HIS A 1 84 ? 65.265 12.880 -68.003 1.00 70.62 84 HIS A N 1
ATOM 645 C CA . HIS A 1 84 ? 63.913 13.155 -67.520 1.00 70.62 84 HIS A CA 1
ATOM 646 C C . HIS A 1 84 ? 63.046 11.896 -67.388 1.00 70.62 84 HIS A C 1
ATOM 648 O O . HIS A 1 84 ? 62.237 11.819 -66.465 1.00 70.62 84 HIS A O 1
ATOM 654 N N . LEU A 1 85 ? 63.214 10.891 -68.258 1.00 74.50 85 LEU A N 1
ATOM 655 C CA . LEU A 1 85 ? 62.461 9.641 -68.133 1.00 74.50 85 LEU A CA 1
ATOM 656 C C . LEU A 1 85 ? 62.933 8.818 -66.936 1.00 74.50 85 LEU A C 1
ATOM 658 O O . LEU A 1 85 ? 62.098 8.220 -66.265 1.00 74.50 85 LEU A O 1
ATOM 662 N N . THR A 1 86 ? 64.235 8.823 -66.629 1.00 80.88 86 THR A N 1
ATOM 663 C CA . THR A 1 86 ? 64.759 8.134 -65.441 1.00 80.88 86 THR A CA 1
ATOM 664 C C . THR A 1 86 ? 64.213 8.762 -64.158 1.00 80.88 86 THR A C 1
ATOM 666 O O . THR A 1 86 ? 63.685 8.032 -63.321 1.00 80.88 86 THR A O 1
ATOM 669 N N . MET A 1 87 ? 64.194 10.099 -64.050 1.00 83.62 87 MET A N 1
ATOM 670 C CA . MET A 1 87 ? 63.575 10.775 -62.897 1.00 83.62 87 MET A CA 1
ATOM 671 C C . MET A 1 87 ? 62.078 10.462 -62.767 1.00 83.62 87 MET A C 1
ATOM 673 O O . MET A 1 87 ? 61.617 10.118 -61.684 1.00 83.62 87 MET A O 1
ATOM 677 N N . LEU A 1 88 ? 61.318 10.479 -63.868 1.00 85.88 88 LEU A N 1
ATOM 678 C CA . LEU A 1 88 ? 59.895 10.113 -63.840 1.00 85.88 88 LEU A CA 1
ATOM 679 C C . LEU A 1 88 ? 59.674 8.649 -63.432 1.00 85.88 88 LEU A C 1
ATOM 681 O O . LEU A 1 88 ? 58.707 8.340 -62.737 1.00 85.88 88 LEU A O 1
ATOM 685 N N . THR A 1 89 ? 60.559 7.730 -63.833 1.00 86.56 89 THR A N 1
ATOM 686 C CA . THR A 1 89 ? 60.479 6.333 -63.381 1.00 86.56 89 THR A CA 1
ATOM 687 C C . THR A 1 89 ? 60.817 6.175 -61.902 1.00 86.56 89 THR A C 1
ATOM 689 O O . THR A 1 89 ? 60.176 5.371 -61.225 1.00 86.56 89 THR A O 1
ATOM 692 N N . GLU A 1 90 ? 61.764 6.953 -61.377 1.00 88.44 90 GLU A N 1
ATOM 693 C CA . GLU A 1 90 ? 62.086 6.990 -59.949 1.00 88.44 90 GLU A CA 1
ATOM 694 C C . GLU A 1 90 ? 60.919 7.565 -59.136 1.00 88.44 90 GLU A C 1
ATOM 696 O O . GLU A 1 90 ? 60.482 6.933 -58.177 1.00 88.44 90 GLU A O 1
ATOM 701 N N . GLU A 1 91 ? 60.321 8.681 -59.561 1.00 90.94 91 GLU A N 1
ATOM 702 C CA . GLU A 1 91 ? 59.116 9.255 -58.943 1.00 90.94 91 GLU A CA 1
ATOM 703 C C . GLU A 1 91 ? 57.920 8.289 -58.993 1.00 90.94 91 GLU A C 1
ATOM 705 O O . GLU A 1 91 ? 57.170 8.144 -58.018 1.00 90.94 91 GLU A O 1
ATOM 710 N N . LEU A 1 92 ? 57.751 7.568 -60.107 1.00 91.81 92 LEU A N 1
ATOM 711 C CA . LEU A 1 92 ? 56.741 6.521 -60.235 1.00 91.81 92 LEU A CA 1
ATOM 712 C C . LEU A 1 92 ? 57.004 5.359 -59.265 1.00 91.81 92 LEU A C 1
ATOM 714 O O . LEU A 1 92 ? 56.067 4.811 -58.687 1.00 91.81 92 LEU A O 1
ATOM 718 N N . ASN A 1 93 ? 58.261 4.971 -59.059 1.00 93.81 93 ASN A N 1
ATOM 719 C CA . ASN A 1 93 ? 58.606 3.920 -58.103 1.00 93.81 93 ASN A CA 1
ATOM 720 C C . ASN A 1 93 ? 58.396 4.387 -56.656 1.00 93.81 93 ASN A C 1
ATOM 722 O O . ASN A 1 93 ? 57.757 3.675 -55.883 1.00 93.81 93 ASN A O 1
ATOM 726 N N . VAL A 1 94 ? 58.801 5.615 -56.316 1.00 95.50 94 VAL A N 1
ATOM 727 C CA . VAL A 1 94 ? 58.551 6.228 -55.001 1.00 95.50 94 VAL A CA 1
ATOM 728 C C . VAL A 1 94 ? 57.050 6.335 -54.720 1.00 95.50 94 VAL A C 1
ATOM 730 O O . VAL A 1 94 ? 56.599 6.045 -53.612 1.00 95.50 94 VAL A O 1
ATOM 733 N N . SER A 1 95 ? 56.240 6.731 -55.705 1.00 93.62 95 SER A N 1
ATOM 734 C CA . SER A 1 95 ? 54.781 6.787 -55.542 1.00 93.62 95 SER A CA 1
ATOM 735 C C . SER A 1 95 ? 54.152 5.398 -55.405 1.00 93.62 95 SER A C 1
ATOM 737 O O . SER A 1 95 ? 53.262 5.229 -54.572 1.00 93.62 95 SER A O 1
ATOM 739 N N . LYS A 1 96 ? 54.645 4.381 -56.124 1.00 95.75 96 LYS A N 1
ATOM 740 C CA . LYS A 1 96 ? 54.225 2.981 -55.935 1.00 95.75 96 LYS A CA 1
ATOM 741 C C . LYS A 1 96 ? 54.557 2.459 -54.538 1.00 95.75 96 LYS A C 1
ATOM 743 O O . LYS A 1 96 ? 53.709 1.813 -53.929 1.00 95.75 96 LYS A O 1
ATOM 748 N N . GLU A 1 97 ? 55.747 2.738 -54.013 1.00 95.81 97 GLU A N 1
ATOM 749 C CA . GLU A 1 97 ? 56.124 2.362 -52.643 1.00 95.81 97 GLU A CA 1
ATOM 750 C C . GLU A 1 97 ? 55.276 3.094 -51.596 1.00 95.81 97 GLU A C 1
ATOM 752 O O . GLU A 1 97 ? 54.775 2.474 -50.656 1.00 95.81 97 GLU A O 1
ATOM 757 N N . LYS A 1 98 ? 55.017 4.393 -51.788 1.00 96.31 98 LYS A N 1
ATOM 758 C CA . LYS A 1 98 ? 54.084 5.153 -50.940 1.00 96.31 98 LYS A CA 1
ATOM 759 C C . LYS A 1 98 ? 52.678 4.557 -50.974 1.00 96.31 98 LYS A C 1
ATOM 761 O O . LYS A 1 98 ? 52.072 4.398 -49.921 1.00 96.31 98 LYS A O 1
ATOM 766 N N . LEU A 1 99 ? 52.172 4.183 -52.149 1.00 95.81 99 LEU A N 1
ATOM 767 C CA . LEU A 1 99 ? 50.877 3.513 -52.262 1.00 95.81 99 LEU A CA 1
ATOM 768 C C . LEU A 1 99 ? 50.881 2.166 -51.541 1.00 95.81 99 LEU A C 1
ATOM 770 O O . LEU A 1 99 ? 49.962 1.913 -50.777 1.00 95.81 99 LEU A O 1
ATOM 774 N N . ARG A 1 100 ? 51.920 1.336 -51.703 1.00 96.56 100 ARG A N 1
ATOM 775 C CA . ARG A 1 100 ? 52.034 0.052 -50.986 1.00 96.56 100 ARG A CA 1
ATOM 776 C C . ARG A 1 100 ? 52.006 0.237 -49.471 1.00 96.56 100 ARG A C 1
ATOM 778 O O . ARG A 1 100 ? 51.167 -0.358 -48.807 1.00 96.56 100 ARG A O 1
ATOM 785 N N . THR A 1 101 ? 52.846 1.125 -48.940 1.00 96.94 101 THR A N 1
ATOM 786 C CA . THR A 1 101 ? 52.896 1.398 -47.493 1.00 96.94 101 THR A CA 1
ATOM 787 C C . THR A 1 101 ? 51.595 1.999 -46.954 1.00 96.94 101 THR A C 1
ATOM 789 O O . THR A 1 101 ? 51.213 1.717 -45.819 1.00 96.94 101 THR A O 1
ATOM 792 N N . LEU A 1 102 ? 50.888 2.823 -47.737 1.00 96.50 102 LEU A N 1
ATOM 793 C CA . LEU A 1 102 ? 49.566 3.333 -47.364 1.00 96.50 102 LEU A CA 1
ATOM 794 C C . LEU A 1 102 ? 48.499 2.236 -47.395 1.00 96.50 102 LEU A C 1
ATOM 796 O O . LEU A 1 102 ? 47.674 2.197 -46.487 1.00 96.50 102 LEU A O 1
ATOM 800 N N . THR A 1 103 ? 48.530 1.339 -48.382 1.00 96.81 103 THR A N 1
ATOM 801 C CA . THR A 1 103 ? 47.621 0.188 -48.460 1.00 96.81 103 THR A CA 1
ATOM 802 C C . THR A 1 103 ? 47.826 -0.749 -47.273 1.00 96.81 103 THR A C 1
ATOM 804 O O . THR A 1 103 ? 46.860 -1.065 -46.593 1.00 96.81 103 THR A O 1
ATOM 807 N N . GLU A 1 104 ? 49.069 -1.098 -46.931 1.00 97.06 104 GLU A N 1
ATOM 808 C CA . GLU A 1 104 ? 49.385 -1.915 -45.746 1.00 97.06 104 GLU A CA 1
ATOM 809 C C . GLU A 1 104 ? 48.907 -1.245 -44.442 1.00 97.06 104 GLU A C 1
ATOM 811 O O . GLU A 1 104 ? 48.325 -1.882 -43.558 1.00 97.06 104 GLU A O 1
ATOM 816 N N . LYS A 1 105 ? 49.089 0.077 -44.315 1.00 97.69 105 LYS A N 1
ATOM 817 C CA . LYS A 1 105 ? 48.549 0.848 -43.181 1.00 97.69 105 LYS A CA 1
ATOM 818 C C . LYS A 1 105 ? 47.021 0.844 -43.152 1.00 97.69 105 LYS A C 1
ATOM 820 O O . LYS A 1 105 ? 46.435 0.745 -42.079 1.00 97.69 105 LYS A O 1
ATOM 825 N N . LEU A 1 106 ? 46.364 0.950 -44.302 1.00 97.00 106 LEU A N 1
ATOM 826 C CA . LEU A 1 106 ? 44.907 0.905 -44.394 1.00 97.00 106 LEU A CA 1
ATOM 827 C C . LEU A 1 106 ? 44.377 -0.481 -44.017 1.00 97.00 106 LEU A C 1
ATOM 829 O O . LEU A 1 106 ? 43.419 -0.576 -43.255 1.00 97.00 106 LEU A O 1
ATOM 833 N N . GLU A 1 107 ? 45.024 -1.548 -44.482 1.00 97.44 107 GLU A N 1
ATOM 834 C CA . GLU A 1 107 ? 44.661 -2.926 -44.147 1.00 97.44 107 GLU A CA 1
ATOM 835 C C . GLU A 1 107 ? 44.793 -3.187 -42.645 1.00 97.44 107 GLU A C 1
ATOM 837 O O . GLU A 1 107 ? 43.841 -3.663 -42.023 1.00 97.44 107 GLU A O 1
ATOM 842 N N . THR A 1 108 ? 45.919 -2.795 -42.038 1.00 97.75 108 THR A N 1
ATOM 843 C CA . THR A 1 108 ? 46.141 -2.924 -40.585 1.00 97.75 108 THR A CA 1
ATOM 844 C C . THR A 1 108 ? 45.148 -2.101 -39.767 1.00 97.75 108 THR A C 1
ATOM 846 O O . THR A 1 108 ? 44.612 -2.600 -38.776 1.00 97.75 108 THR A O 1
ATOM 849 N N . LEU A 1 109 ? 44.835 -0.871 -40.187 1.00 97.38 109 LEU A N 1
ATOM 850 C CA . LEU A 1 109 ? 43.792 -0.067 -39.548 1.00 97.38 109 LEU A CA 1
ATOM 851 C C . LEU A 1 109 ? 42.407 -0.707 -39.689 1.00 97.38 109 LEU A C 1
ATOM 853 O O . LEU A 1 109 ? 41.676 -0.745 -38.703 1.00 97.38 109 LEU A O 1
ATOM 857 N N . SER A 1 110 ? 42.062 -1.266 -40.854 1.00 97.75 110 SER A N 1
ATOM 858 C CA . SER A 1 110 ? 40.771 -1.942 -41.052 1.00 97.75 110 SER A CA 1
ATOM 859 C C . SER A 1 110 ? 40.653 -3.216 -40.205 1.00 97.75 110 SER A C 1
ATOM 861 O O . SER A 1 110 ? 39.604 -3.484 -39.616 1.00 97.75 110 SER A O 1
ATOM 863 N N . ALA A 1 111 ? 41.751 -3.968 -40.059 1.00 97.56 111 ALA A N 1
ATOM 864 C CA . ALA A 1 111 ? 41.807 -5.140 -39.197 1.00 97.56 111 ALA A CA 1
ATOM 865 C C . ALA A 1 111 ? 41.605 -4.737 -37.729 1.00 97.56 111 ALA A C 1
ATOM 867 O O . ALA A 1 111 ? 40.768 -5.322 -37.037 1.00 97.56 111 ALA A O 1
ATOM 868 N N . ASN A 1 112 ? 42.283 -3.679 -37.276 1.00 98.00 112 ASN A N 1
ATOM 869 C CA . ASN A 1 112 ? 42.104 -3.136 -35.931 1.00 98.00 112 ASN A CA 1
ATOM 870 C C . ASN A 1 112 ? 40.672 -2.624 -35.706 1.00 98.00 112 ASN A C 1
ATOM 872 O O . ASN A 1 112 ? 40.077 -2.914 -34.671 1.00 98.00 112 ASN A O 1
ATOM 876 N N . GLU A 1 113 ? 40.083 -1.920 -36.676 1.00 97.38 113 GLU A N 1
ATOM 877 C CA . GLU A 1 113 ? 38.689 -1.467 -36.615 1.00 97.38 113 GLU A CA 1
ATOM 878 C C . GLU A 1 113 ? 37.727 -2.652 -36.452 1.00 97.38 113 GLU A C 1
ATOM 880 O O . GLU A 1 113 ? 36.862 -2.627 -35.575 1.00 97.38 113 GLU A O 1
ATOM 885 N N . SER A 1 114 ? 37.905 -3.719 -37.239 1.00 97.50 114 SER A N 1
ATOM 886 C CA . SER A 1 114 ? 37.086 -4.932 -37.128 1.00 97.50 114 SER A CA 1
ATOM 887 C C . SER A 1 114 ? 37.217 -5.599 -35.750 1.00 97.50 114 SER A C 1
ATOM 889 O O . SER A 1 114 ? 36.220 -6.022 -35.158 1.00 97.50 114 SER A O 1
ATOM 891 N N . GLN A 1 115 ? 38.429 -5.613 -35.184 1.00 98.31 115 GLN A N 1
ATOM 892 C CA . GLN A 1 115 ? 38.689 -6.156 -33.855 1.00 98.31 115 GLN A CA 1
ATOM 893 C C . GLN A 1 115 ? 38.018 -5.315 -32.763 1.00 98.31 115 GLN A C 1
ATOM 895 O O . GLN A 1 115 ? 37.414 -5.872 -31.842 1.00 98.31 115 GLN A O 1
ATOM 900 N N . TYR A 1 116 ? 38.108 -3.985 -32.842 1.00 98.12 116 TYR A N 1
ATOM 901 C CA . TYR A 1 116 ? 37.460 -3.100 -31.875 1.00 98.12 116 TYR A CA 1
ATOM 902 C C . TYR A 1 116 ? 35.937 -3.167 -31.973 1.00 98.12 116 TYR A C 1
ATOM 904 O O . TYR A 1 116 ? 35.290 -3.223 -30.931 1.00 98.12 116 TYR A O 1
ATOM 912 N N . LYS A 1 117 ? 35.367 -3.261 -33.183 1.00 98.31 117 LYS A N 1
ATOM 913 C CA . LYS A 1 117 ? 33.926 -3.499 -33.371 1.00 98.31 117 LYS A CA 1
ATOM 914 C C . LYS A 1 117 ? 33.477 -4.782 -32.676 1.00 98.31 117 LYS A C 1
ATOM 916 O O . LYS A 1 117 ? 32.568 -4.737 -31.857 1.00 98.31 117 LYS A O 1
ATOM 921 N N . SER A 1 118 ? 34.190 -5.891 -32.889 1.00 98.12 118 SER A N 1
ATOM 922 C CA . SER A 1 118 ? 33.867 -7.156 -32.218 1.00 98.12 118 SER A CA 1
ATOM 923 C C . SER A 1 118 ? 33.957 -7.058 -30.688 1.00 98.12 118 SER A C 1
ATOM 925 O O . SER A 1 118 ? 33.103 -7.602 -29.987 1.00 98.12 118 SER A O 1
ATOM 927 N N . LYS A 1 119 ? 34.950 -6.338 -30.147 1.00 98.44 119 LYS A N 1
ATOM 928 C CA . LYS A 1 119 ? 35.057 -6.097 -28.697 1.00 98.44 119 LYS A CA 1
ATOM 929 C C . LYS A 1 119 ? 33.898 -5.252 -28.162 1.00 98.44 119 LYS A C 1
ATOM 931 O O . LYS A 1 119 ? 33.375 -5.579 -27.101 1.00 98.44 119 LYS A O 1
ATOM 936 N N . ILE A 1 120 ? 33.489 -4.209 -28.886 1.00 98.25 120 ILE A N 1
ATOM 937 C CA . ILE A 1 120 ? 32.333 -3.375 -28.525 1.00 98.25 120 ILE A CA 1
ATOM 938 C C . ILE A 1 120 ? 31.066 -4.232 -28.488 1.00 98.25 120 ILE A C 1
ATOM 940 O O . ILE A 1 120 ? 30.372 -4.224 -27.475 1.00 98.25 120 ILE A O 1
ATOM 944 N N . ASP A 1 121 ? 30.824 -5.047 -29.516 1.00 98.31 121 ASP A N 1
ATOM 945 C CA . ASP A 1 121 ? 29.654 -5.931 -29.570 1.00 98.31 121 ASP A CA 1
ATOM 946 C C . ASP A 1 121 ? 29.631 -6.923 -28.392 1.00 98.31 121 ASP A C 1
ATOM 948 O O . ASP A 1 121 ? 28.591 -7.150 -27.768 1.00 98.31 121 ASP A O 1
ATOM 952 N N . GLN A 1 122 ? 30.787 -7.490 -28.031 1.00 98.44 122 GLN A N 1
ATOM 953 C CA . GLN A 1 122 ? 30.912 -8.372 -26.865 1.00 98.44 122 GLN A CA 1
ATOM 954 C C . GLN A 1 122 ? 30.619 -7.637 -25.551 1.00 98.44 122 GLN A C 1
ATOM 956 O O . GLN A 1 122 ? 29.882 -8.156 -24.706 1.00 98.44 122 GLN A O 1
ATOM 961 N N . SER A 1 123 ? 31.168 -6.434 -25.371 1.00 98.19 123 SER A N 1
ATOM 962 C CA . SER A 1 123 ? 30.890 -5.601 -24.199 1.00 98.19 123 SER A CA 1
ATOM 963 C C . SER A 1 123 ? 29.416 -5.203 -24.122 1.00 98.19 123 SER A C 1
ATOM 965 O O . SER A 1 123 ? 28.831 -5.278 -23.044 1.00 98.19 123 SER A O 1
ATOM 967 N N . ASP A 1 124 ? 28.773 -4.884 -25.243 1.00 98.38 124 ASP A N 1
ATOM 968 C CA . ASP A 1 124 ? 27.347 -4.558 -25.292 1.00 98.38 124 ASP A CA 1
ATOM 969 C C . ASP A 1 124 ? 26.470 -5.741 -24.871 1.00 98.38 124 ASP A C 1
ATOM 971 O O . ASP A 1 124 ? 25.512 -5.574 -24.108 1.00 98.38 124 ASP A O 1
ATOM 975 N N . VAL A 1 125 ? 26.809 -6.959 -25.303 1.00 98.50 125 VAL A N 1
ATOM 976 C CA . VAL A 1 125 ? 26.124 -8.181 -24.851 1.00 98.50 125 VAL A CA 1
ATOM 977 C C . VAL A 1 125 ? 26.295 -8.377 -23.342 1.00 98.50 125 VAL A C 1
ATOM 979 O O . VAL A 1 125 ? 25.322 -8.684 -22.643 1.00 98.50 125 VAL A O 1
ATOM 982 N N . GLN A 1 126 ? 27.499 -8.154 -22.808 1.00 98.44 126 GLN A N 1
ATOM 983 C CA . GLN A 1 126 ? 27.758 -8.242 -21.368 1.00 98.44 126 GLN A CA 1
ATOM 984 C C . GLN A 1 126 ? 26.978 -7.182 -20.579 1.00 98.44 126 GLN A C 1
ATOM 986 O O . GLN A 1 126 ? 26.341 -7.520 -19.581 1.00 98.44 126 GLN A O 1
ATOM 991 N N . ILE A 1 127 ? 26.950 -5.932 -21.050 1.00 98.44 127 ILE A N 1
ATOM 992 C CA . ILE A 1 127 ? 26.191 -4.835 -20.434 1.00 98.44 127 ILE A CA 1
ATOM 993 C C . ILE A 1 127 ? 24.702 -5.176 -20.398 1.00 98.44 127 ILE A C 1
ATOM 995 O O . ILE A 1 127 ? 24.068 -5.038 -19.351 1.00 98.44 127 ILE A O 1
ATOM 999 N N . ARG A 1 128 ? 24.134 -5.678 -21.503 1.00 98.44 128 ARG A N 1
ATOM 1000 C CA . ARG A 1 128 ? 22.726 -6.111 -21.543 1.00 98.44 128 ARG A CA 1
ATOM 1001 C C . ARG A 1 128 ? 22.454 -7.240 -20.547 1.00 98.44 128 ARG A C 1
ATOM 1003 O O . ARG A 1 128 ? 21.464 -7.183 -19.821 1.00 98.44 128 ARG A O 1
ATOM 1010 N N . SER A 1 129 ? 23.343 -8.229 -20.461 1.00 98.50 129 SER A N 1
ATOM 1011 C CA . SER A 1 129 ? 23.225 -9.342 -19.509 1.00 98.50 129 SER A CA 1
ATOM 1012 C C . SER A 1 129 ? 23.253 -8.864 -18.053 1.00 98.50 129 SER A C 1
ATOM 1014 O O . SER A 1 129 ? 22.379 -9.223 -17.262 1.00 98.50 129 SER A O 1
ATOM 1016 N N . VAL A 1 130 ? 24.210 -8.000 -17.700 1.00 98.50 130 VAL A N 1
ATOM 1017 C CA . VAL A 1 130 ? 24.318 -7.424 -16.351 1.00 98.50 130 VAL A CA 1
ATOM 1018 C C . VAL A 1 130 ? 23.110 -6.548 -16.032 1.00 98.50 130 VAL A C 1
ATOM 1020 O O . VAL A 1 130 ? 22.557 -6.667 -14.942 1.00 98.50 130 VAL A O 1
ATOM 1023 N N . LYS A 1 131 ? 22.640 -5.730 -16.981 1.00 98.56 131 LYS A N 1
ATOM 1024 C CA . LYS A 1 131 ? 21.438 -4.905 -16.810 1.00 98.56 131 LYS A CA 1
ATOM 1025 C C . LYS A 1 131 ? 20.209 -5.762 -16.509 1.00 98.56 131 LYS A C 1
ATOM 1027 O O . LYS A 1 131 ? 19.479 -5.450 -15.574 1.00 98.56 131 LYS A O 1
ATOM 1032 N N . ASN A 1 132 ? 20.021 -6.867 -17.230 1.00 98.44 132 ASN A N 1
ATOM 1033 C CA . ASN A 1 132 ? 18.911 -7.790 -16.989 1.00 98.44 132 ASN A CA 1
ATOM 1034 C C . ASN A 1 132 ? 19.003 -8.442 -15.598 1.00 98.44 132 ASN A C 1
ATOM 1036 O O . ASN A 1 132 ? 18.012 -8.485 -14.866 1.00 98.44 132 ASN A O 1
ATOM 1040 N N . LYS A 1 133 ? 20.198 -8.893 -15.191 1.00 98.56 133 LYS A N 1
ATOM 1041 C CA . LYS A 1 133 ? 20.430 -9.433 -13.839 1.00 98.56 133 LYS A CA 1
ATOM 1042 C C . LYS A 1 133 ? 20.162 -8.392 -12.755 1.00 98.56 133 LYS A C 1
ATOM 1044 O O . LYS A 1 133 ? 19.532 -8.718 -11.755 1.00 98.56 133 LYS A O 1
ATOM 1049 N N . LEU A 1 134 ? 20.590 -7.147 -12.968 1.00 98.50 134 LEU A N 1
ATOM 1050 C CA . LEU A 1 134 ? 20.331 -6.042 -12.051 1.00 98.50 134 LEU A CA 1
ATOM 1051 C C . LEU A 1 134 ? 18.828 -5.793 -11.916 1.00 98.50 134 LEU A C 1
ATOM 1053 O O . LEU A 1 134 ? 18.336 -5.741 -10.797 1.00 98.50 134 LEU A O 1
ATOM 1057 N N . THR A 1 135 ? 18.086 -5.720 -13.026 1.00 98.50 135 THR A N 1
ATOM 1058 C CA . THR A 1 135 ? 16.628 -5.542 -12.968 1.00 98.50 135 THR A CA 1
ATOM 1059 C C . THR A 1 135 ? 15.934 -6.682 -12.228 1.00 98.50 135 THR A C 1
ATOM 1061 O O . THR A 1 135 ? 15.070 -6.412 -11.400 1.00 98.50 135 THR A O 1
ATOM 1064 N N . ALA A 1 136 ? 16.356 -7.933 -12.448 1.00 98.50 136 ALA A N 1
ATOM 1065 C CA . ALA A 1 136 ? 15.810 -9.093 -11.747 1.00 98.50 136 ALA A CA 1
ATOM 1066 C C . ALA A 1 136 ? 16.109 -9.045 -10.238 1.00 98.50 136 ALA A C 1
ATOM 1068 O O . ALA A 1 136 ? 15.221 -9.271 -9.416 1.00 98.50 136 ALA A O 1
ATOM 1069 N N . ALA A 1 137 ? 17.338 -8.687 -9.858 1.00 98.62 137 ALA A N 1
ATOM 1070 C CA . ALA A 1 137 ? 17.711 -8.502 -8.460 1.00 98.62 137 ALA A CA 1
ATOM 1071 C C . ALA A 1 137 ? 16.913 -7.363 -7.807 1.00 98.62 137 ALA A C 1
ATOM 1073 O O . ALA A 1 137 ? 16.393 -7.536 -6.711 1.00 98.62 137 ALA A O 1
ATOM 1074 N N . THR A 1 138 ? 16.739 -6.225 -8.487 1.00 98.56 138 THR A N 1
ATOM 1075 C CA . THR A 1 138 ? 15.928 -5.108 -7.982 1.00 98.56 138 THR A CA 1
ATOM 1076 C C . THR A 1 138 ? 14.472 -5.515 -7.769 1.00 98.56 138 THR A C 1
ATOM 1078 O O . THR A 1 138 ? 13.895 -5.167 -6.740 1.00 98.56 138 THR A O 1
ATOM 1081 N N . THR A 1 139 ? 13.878 -6.277 -8.695 1.00 98.50 139 THR A N 1
ATOM 1082 C CA . THR A 1 139 ? 12.513 -6.788 -8.514 1.00 98.50 139 THR A CA 1
ATOM 1083 C C . THR A 1 139 ? 12.417 -7.752 -7.335 1.00 98.50 139 THR A C 1
ATOM 1085 O O . THR A 1 139 ? 11.495 -7.612 -6.541 1.00 98.50 139 THR A O 1
ATOM 1088 N N . LEU A 1 140 ? 13.390 -8.656 -7.161 1.00 98.56 140 LEU A N 1
ATOM 1089 C CA . LEU A 1 140 ? 13.419 -9.588 -6.028 1.00 98.56 140 LEU A CA 1
ATOM 1090 C C . LEU A 1 140 ? 13.599 -8.870 -4.684 1.00 98.56 140 LEU A C 1
ATOM 1092 O O . LEU A 1 140 ? 12.930 -9.201 -3.712 1.00 98.56 140 LEU A O 1
ATOM 1096 N N . CYS A 1 141 ? 14.465 -7.856 -4.615 1.00 98.25 141 CYS A N 1
ATOM 1097 C CA . CYS A 1 141 ? 14.618 -7.054 -3.401 1.00 98.25 141 CYS A CA 1
ATOM 1098 C C . CYS A 1 141 ? 13.318 -6.328 -3.043 1.00 98.25 141 CYS A C 1
ATOM 1100 O O . CYS A 1 141 ? 12.965 -6.242 -1.871 1.00 98.25 141 CYS A O 1
ATOM 1102 N N . ARG A 1 142 ? 12.587 -5.825 -4.046 1.00 98.50 142 ARG A N 1
ATOM 1103 C CA . ARG A 1 142 ? 11.291 -5.186 -3.819 1.00 98.50 142 ARG A CA 1
ATOM 1104 C C . ARG A 1 142 ? 10.262 -6.178 -3.273 1.00 98.50 142 ARG A C 1
ATOM 1106 O O . ARG A 1 142 ? 9.611 -5.853 -2.289 1.00 98.50 142 ARG A O 1
ATOM 1113 N N . THR A 1 143 ? 10.140 -7.366 -3.866 1.00 98.56 143 THR A N 1
ATOM 1114 C CA . THR A 1 143 ? 9.185 -8.380 -3.389 1.00 98.56 143 THR A CA 1
ATOM 1115 C C . THR A 1 143 ? 9.522 -8.848 -1.975 1.00 98.56 143 THR A C 1
ATOM 1117 O O . THR A 1 143 ? 8.632 -8.934 -1.139 1.00 98.56 143 THR A O 1
ATOM 1120 N N . LEU A 1 144 ? 10.805 -9.069 -1.669 1.00 98.44 144 LEU A N 1
ATOM 1121 C CA . LEU A 1 144 ? 11.237 -9.446 -0.320 1.00 98.44 144 LEU A CA 1
ATOM 1122 C C . LEU A 1 144 ? 10.971 -8.340 0.708 1.00 98.44 144 LEU A C 1
ATOM 1124 O O . LEU A 1 144 ? 10.568 -8.639 1.826 1.00 98.44 144 LEU A O 1
ATOM 1128 N N . ASN A 1 145 ? 11.152 -7.068 0.346 1.00 98.56 145 ASN A N 1
ATOM 1129 C CA . ASN A 1 145 ? 10.790 -5.962 1.233 1.00 98.56 145 ASN A CA 1
ATOM 1130 C C . ASN A 1 145 ? 9.281 -5.925 1.507 1.00 98.56 145 ASN A C 1
ATOM 1132 O O . ASN A 1 145 ? 8.885 -5.773 2.658 1.00 98.56 145 ASN A O 1
ATOM 1136 N N . GLU A 1 146 ? 8.447 -6.117 0.481 1.00 98.44 146 GLU A N 1
ATOM 1137 C CA . GLU A 1 146 ? 6.988 -6.189 0.642 1.00 98.44 146 GLU A CA 1
ATOM 1138 C C . GLU A 1 146 ? 6.582 -7.369 1.558 1.00 98.44 146 GLU A C 1
ATOM 1140 O O . GLU A 1 146 ? 5.696 -7.218 2.399 1.00 98.44 146 GLU A O 1
ATOM 1145 N N . GLU A 1 147 ? 7.255 -8.522 1.465 1.00 98.50 147 GLU A N 1
ATOM 1146 C CA . GLU A 1 147 ? 7.052 -9.664 2.374 1.00 98.50 147 GLU A CA 1
ATOM 1147 C C . GLU A 1 147 ? 7.498 -9.361 3.814 1.00 98.50 147 GLU A C 1
ATOM 1149 O O . GLU A 1 147 ? 6.773 -9.668 4.764 1.00 98.50 147 GLU A O 1
ATOM 1154 N N . ILE A 1 148 ? 8.656 -8.717 3.993 1.00 98.31 148 ILE A N 1
ATOM 1155 C CA . ILE A 1 148 ? 9.158 -8.303 5.312 1.00 98.31 148 ILE A CA 1
ATOM 1156 C C . ILE A 1 148 ? 8.173 -7.339 5.980 1.00 98.31 148 ILE A C 1
ATOM 1158 O O . ILE A 1 148 ? 7.842 -7.523 7.151 1.00 98.31 148 ILE A O 1
ATOM 1162 N N . GLU A 1 149 ? 7.671 -6.342 5.251 1.00 98.50 149 GLU A N 1
ATOM 1163 C CA . GLU A 1 149 ? 6.677 -5.392 5.764 1.00 98.50 149 GLU A CA 1
ATOM 1164 C C . GLU A 1 149 ? 5.372 -6.101 6.163 1.00 98.50 149 GLU A C 1
ATOM 1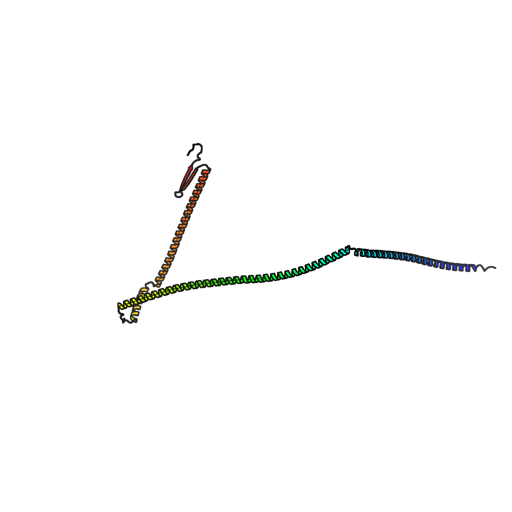166 O O . GLU A 1 149 ? 4.797 -5.817 7.217 1.00 98.50 149 GLU A O 1
ATOM 1171 N N . GLN A 1 150 ? 4.913 -7.075 5.370 1.00 98.50 150 GLN A N 1
ATOM 1172 C CA . GLN A 1 150 ? 3.728 -7.870 5.707 1.00 98.50 150 GLN A CA 1
ATOM 1173 C C . GLN A 1 150 ? 3.915 -8.698 6.984 1.00 98.50 150 GLN A C 1
ATOM 1175 O O . GLN A 1 150 ? 3.002 -8.751 7.815 1.00 98.50 150 GLN A O 1
ATOM 1180 N N . GLU A 1 151 ? 5.072 -9.335 7.167 1.00 98.38 151 GLU A N 1
ATOM 1181 C CA . GLU A 1 151 ? 5.370 -10.101 8.383 1.00 98.38 151 GLU A CA 1
ATOM 1182 C C . GLU A 1 151 ? 5.545 -9.197 9.611 1.00 98.38 151 GLU A C 1
ATOM 1184 O O . GLU A 1 151 ? 5.060 -9.536 10.693 1.00 98.38 151 GLU A O 1
ATOM 1189 N N . GLN A 1 152 ? 6.130 -8.005 9.454 1.00 98.38 152 GLN A N 1
ATOM 1190 C CA . GLN A 1 152 ? 6.188 -7.000 10.523 1.00 98.38 152 GLN A CA 1
ATOM 1191 C C . GLN A 1 152 ? 4.783 -6.585 10.978 1.00 98.38 152 GLN A C 1
ATOM 1193 O O . GLN A 1 152 ? 4.494 -6.606 12.174 1.00 98.38 152 GLN A O 1
ATOM 1198 N N . LEU A 1 153 ? 3.862 -6.330 10.043 1.00 98.31 153 LEU A N 1
ATOM 1199 C CA . LEU A 1 153 ? 2.469 -6.015 10.381 1.00 98.31 153 LEU A CA 1
ATOM 1200 C C . LEU A 1 153 ? 1.762 -7.162 11.120 1.00 98.31 153 LEU A C 1
ATOM 1202 O O . LEU A 1 153 ? 0.939 -6.909 12.004 1.00 98.31 153 LEU A O 1
ATOM 1206 N N . LYS A 1 154 ? 2.047 -8.425 10.777 1.00 98.62 154 LYS A N 1
ATOM 1207 C CA . LYS A 1 154 ? 1.512 -9.588 11.512 1.00 98.62 154 LYS A CA 1
ATOM 1208 C C . LYS A 1 154 ? 2.084 -9.664 12.926 1.00 98.62 154 LYS A C 1
ATOM 1210 O O . LYS A 1 154 ? 1.327 -9.911 13.866 1.00 98.62 154 LYS A O 1
ATOM 1215 N N . MET A 1 155 ? 3.385 -9.423 13.083 1.00 98.62 155 MET A N 1
ATOM 1216 C CA . MET A 1 155 ? 4.047 -9.391 14.385 1.00 98.62 155 MET A CA 1
ATOM 1217 C C . MET A 1 155 ? 3.470 -8.286 15.279 1.00 98.62 155 MET A C 1
ATOM 1219 O O . MET A 1 155 ? 3.117 -8.561 16.424 1.00 98.62 155 MET A O 1
ATOM 1223 N N . ASP A 1 156 ? 3.290 -7.074 14.753 1.00 98.44 156 ASP A N 1
ATOM 1224 C CA . ASP A 1 156 ? 2.718 -5.948 15.499 1.00 98.44 156 ASP A CA 1
ATOM 1225 C C . ASP A 1 156 ? 1.288 -6.248 15.960 1.00 98.44 156 ASP A C 1
ATOM 1227 O O . ASP A 1 156 ? 0.941 -6.039 17.126 1.00 98.44 156 ASP A O 1
ATOM 1231 N N . ARG A 1 157 ? 0.460 -6.834 15.084 1.00 98.44 157 ARG A N 1
ATOM 1232 C CA . ARG A 1 157 ? -0.884 -7.305 15.458 1.00 98.44 157 ARG A CA 1
ATOM 1233 C C . ARG A 1 157 ? -0.815 -8.323 16.594 1.00 98.44 157 ARG A C 1
ATOM 1235 O O . ARG A 1 157 ? -1.488 -8.137 17.605 1.00 98.44 157 ARG A O 1
ATOM 1242 N N . ALA A 1 158 ? 0.043 -9.336 16.488 1.00 98.38 158 ALA A N 1
ATOM 1243 C CA . ALA A 1 158 ? 0.207 -10.343 17.535 1.00 98.38 158 ALA A CA 1
ATOM 1244 C C . ALA A 1 158 ? 0.686 -9.740 18.872 1.00 98.38 158 ALA A C 1
ATOM 1246 O O . ALA A 1 158 ? 0.236 -10.165 19.939 1.00 98.38 158 ALA A O 1
ATOM 1247 N N . LEU A 1 159 ? 1.561 -8.728 18.839 1.00 98.62 159 LEU A N 1
ATOM 1248 C CA . LEU A 1 159 ? 2.003 -8.008 20.035 1.00 98.62 159 LEU A CA 1
ATOM 1249 C C . LEU A 1 159 ? 0.846 -7.257 20.698 1.00 98.62 159 LEU A C 1
ATOM 1251 O O . LEU A 1 159 ? 0.632 -7.430 21.900 1.00 98.62 159 LEU A O 1
ATOM 1255 N N . THR A 1 160 ? 0.059 -6.504 19.925 1.00 98.44 160 THR A N 1
ATOM 1256 C CA . THR A 1 160 ? -1.113 -5.789 20.460 1.00 98.44 160 THR A CA 1
ATOM 1257 C C . THR A 1 160 ? -2.151 -6.750 21.043 1.00 98.44 160 THR A C 1
ATOM 1259 O O . THR A 1 160 ? -2.668 -6.525 22.138 1.00 98.44 160 THR A O 1
ATOM 1262 N N . GLU A 1 161 ? -2.411 -7.880 20.379 1.00 98.56 161 GLU A N 1
ATOM 1263 C CA . GLU A 1 161 ? -3.296 -8.921 20.899 1.00 98.56 161 GLU A CA 1
ATOM 1264 C C . GLU A 1 161 ? -2.766 -9.481 22.222 1.00 98.56 161 GLU A C 1
ATOM 1266 O O . GLU A 1 161 ? -3.503 -9.530 23.212 1.00 98.56 161 GLU A O 1
ATOM 1271 N N . ARG A 1 162 ? -1.475 -9.826 22.290 1.00 98.50 162 ARG A N 1
ATOM 1272 C CA . ARG A 1 162 ? -0.832 -10.317 23.517 1.00 98.50 162 ARG A CA 1
ATOM 1273 C C . ARG A 1 162 ? -0.950 -9.316 24.665 1.00 98.50 162 ARG A C 1
ATOM 1275 O O . ARG A 1 162 ? -1.256 -9.713 25.789 1.00 98.50 162 ARG A O 1
ATOM 1282 N N . GLU A 1 163 ? -0.734 -8.031 24.403 1.00 98.56 163 GLU A N 1
ATOM 1283 C CA . GLU A 1 163 ? -0.906 -6.968 25.398 1.00 98.56 163 GLU A CA 1
ATOM 1284 C C . GLU A 1 163 ? -2.348 -6.889 25.904 1.00 98.56 163 GLU A C 1
ATOM 1286 O O . GLU A 1 163 ? -2.571 -6.846 27.117 1.00 98.56 163 GLU A O 1
ATOM 1291 N N . THR A 1 164 ? -3.336 -6.966 25.007 1.00 98.44 164 THR A N 1
ATOM 1292 C CA . THR A 1 164 ? -4.753 -6.940 25.404 1.00 98.44 164 THR A CA 1
ATOM 1293 C C . THR A 1 164 ? -5.130 -8.147 26.268 1.00 98.44 164 THR A C 1
ATOM 1295 O O . THR A 1 164 ? -5.859 -7.998 27.253 1.00 98.44 164 THR A O 1
ATOM 1298 N N . TYR A 1 165 ? -4.614 -9.341 25.956 1.00 98.50 165 TYR A N 1
ATOM 1299 C CA . TYR A 1 165 ? -4.839 -10.538 26.767 1.00 98.50 165 TYR A CA 1
ATOM 1300 C C . TYR A 1 165 ? -4.142 -10.448 28.123 1.00 98.50 165 TYR A C 1
ATOM 1302 O O . TYR A 1 165 ? -4.751 -10.785 29.138 1.00 98.50 165 TYR A O 1
ATOM 1310 N N . ASN A 1 166 ? -2.916 -9.925 28.172 1.00 98.44 166 ASN A N 1
ATOM 1311 C CA . ASN A 1 166 ? -2.211 -9.681 29.430 1.00 98.44 166 ASN A CA 1
ATOM 1312 C C . ASN A 1 166 ? -2.958 -8.677 30.318 1.00 98.44 166 ASN A C 1
ATOM 1314 O O . ASN A 1 166 ? -3.067 -8.885 31.528 1.00 98.44 166 ASN A O 1
ATOM 1318 N N . GLN A 1 167 ? -3.524 -7.621 29.730 1.00 98.50 167 GLN A N 1
ATOM 1319 C CA . GLN A 1 167 ? -4.335 -6.652 30.462 1.00 98.50 167 GLN A CA 1
ATOM 1320 C C . GLN A 1 167 ? -5.632 -7.278 30.996 1.00 98.50 167 GLN A C 1
ATOM 1322 O O . GLN A 1 167 ? -5.989 -7.058 32.152 1.00 98.50 167 GLN A O 1
ATOM 1327 N N . LYS A 1 168 ? -6.331 -8.093 30.196 1.00 98.62 168 LYS A N 1
ATOM 1328 C CA . LYS A 1 168 ? -7.517 -8.835 30.666 1.00 98.62 168 LYS A CA 1
ATOM 1329 C C . LYS A 1 168 ? -7.164 -9.775 31.817 1.00 98.62 168 LYS A C 1
ATOM 1331 O O . LYS A 1 168 ? -7.841 -9.783 32.839 1.00 98.62 168 LYS A O 1
ATOM 1336 N N . LEU A 1 169 ? -6.059 -10.505 31.688 1.00 98.50 169 LEU A N 1
ATOM 1337 C CA . LEU A 1 169 ? -5.580 -11.431 32.707 1.00 98.50 169 LEU A CA 1
ATOM 1338 C C . LEU A 1 169 ? -5.214 -10.712 34.015 1.00 98.50 169 LEU A C 1
ATOM 1340 O O . LEU A 1 169 ? -5.517 -11.222 35.093 1.00 98.50 169 LEU A O 1
ATOM 1344 N N . SER A 1 170 ? -4.614 -9.518 33.955 1.00 98.62 170 SER A N 1
ATOM 1345 C CA . SER A 1 170 ? -4.331 -8.725 35.159 1.00 98.62 170 SER A CA 1
ATOM 1346 C C . SER A 1 170 ? -5.613 -8.221 35.834 1.00 98.62 170 SER A C 1
ATOM 1348 O O . SER A 1 170 ? -5.741 -8.314 37.058 1.00 98.62 170 SER A O 1
ATOM 1350 N N . GLN A 1 171 ? -6.596 -7.769 35.048 1.00 98.56 171 GLN A N 1
ATOM 1351 C CA . GLN A 1 171 ? -7.909 -7.368 35.555 1.00 98.56 171 GLN A CA 1
ATOM 1352 C C . GLN A 1 171 ? -8.633 -8.538 36.226 1.00 98.56 171 GLN A C 1
ATOM 1354 O O . GLN A 1 171 ? -9.167 -8.381 37.322 1.00 98.56 171 GLN A O 1
ATOM 1359 N N . ASP A 1 172 ? -8.632 -9.717 35.608 1.00 98.44 172 ASP A N 1
ATOM 1360 C CA . ASP A 1 172 ? -9.307 -10.895 36.152 1.00 98.44 172 ASP A CA 1
ATOM 1361 C C . ASP A 1 172 ? -8.617 -11.422 37.413 1.00 98.44 172 ASP A C 1
ATOM 1363 O O . ASP A 1 172 ? -9.298 -11.773 38.376 1.00 98.44 172 ASP A O 1
ATOM 1367 N N . ARG A 1 173 ? -7.280 -11.367 37.486 1.00 98.56 173 ARG A N 1
ATOM 1368 C CA . ARG A 1 173 ? -6.541 -11.632 38.733 1.00 98.56 173 ARG A CA 1
ATOM 1369 C C . ARG A 1 173 ? -6.947 -10.676 39.855 1.00 98.56 173 ARG A C 1
ATOM 1371 O O . ARG A 1 173 ? -7.166 -11.125 40.977 1.00 98.56 173 ARG A O 1
ATOM 1378 N N . SER A 1 174 ? -7.091 -9.383 39.560 1.00 98.50 174 SER A N 1
ATOM 1379 C CA . SER A 1 174 ? -7.551 -8.395 40.546 1.00 98.50 174 SER A CA 1
ATOM 1380 C C . SER A 1 174 ? -8.978 -8.687 41.023 1.00 98.50 174 SER A C 1
ATOM 1382 O O . SER A 1 174 ? -9.230 -8.703 42.227 1.00 98.50 174 SER A O 1
ATOM 1384 N N . LYS A 1 175 ? -9.900 -9.005 40.103 1.00 98.44 175 LYS A N 1
ATOM 1385 C CA . LYS A 1 175 ? -11.278 -9.393 40.451 1.00 98.44 175 LYS A CA 1
ATOM 1386 C C . LYS A 1 175 ? -11.312 -10.651 41.317 1.00 98.44 175 LYS A C 1
ATOM 1388 O O . LYS A 1 175 ? -12.029 -10.676 42.311 1.00 98.44 175 LYS A O 1
ATOM 1393 N N . LEU A 1 176 ? -10.534 -11.680 40.974 1.00 98.44 176 LEU A N 1
ATOM 1394 C CA . LEU A 1 176 ? -10.451 -12.910 41.767 1.00 98.44 176 LEU A CA 1
ATOM 1395 C C . LEU A 1 176 ? -9.924 -12.640 43.178 1.00 98.44 176 LEU A C 1
ATOM 1397 O O . LEU A 1 176 ? -10.487 -13.160 44.138 1.00 98.44 176 LEU A O 1
ATOM 1401 N N . ALA A 1 177 ? -8.908 -11.785 43.319 1.00 98.44 177 ALA A N 1
ATOM 1402 C CA . ALA A 1 177 ? -8.399 -11.379 44.626 1.00 98.44 177 ALA A CA 1
ATOM 1403 C C . ALA A 1 177 ? -9.465 -10.642 45.460 1.00 98.44 177 ALA A C 1
ATOM 1405 O O . ALA A 1 177 ? -9.634 -10.938 46.641 1.00 98.44 177 ALA A O 1
ATOM 1406 N N . GLN A 1 178 ? -10.236 -9.737 44.845 1.00 98.38 178 GLN A N 1
ATOM 1407 C CA . GLN A 1 178 ? -11.348 -9.052 45.516 1.00 98.38 178 GLN A CA 1
ATOM 1408 C C . GLN A 1 178 ? -12.440 -10.032 45.960 1.00 98.38 178 GLN A C 1
ATOM 1410 O O . GLN A 1 178 ? -12.907 -9.962 47.093 1.00 98.38 178 GLN A O 1
ATOM 1415 N N . VAL A 1 179 ? -12.830 -10.970 45.092 1.00 98.38 179 VAL A N 1
ATOM 1416 C CA . VAL A 1 179 ? -13.831 -11.994 45.425 1.00 98.38 179 VAL A CA 1
ATOM 1417 C C . VAL A 1 179 ? -13.342 -12.883 46.566 1.00 98.38 179 VAL A C 1
ATOM 1419 O O . VAL A 1 179 ? -14.119 -13.159 47.475 1.00 98.38 179 VAL A O 1
ATOM 1422 N N . ALA A 1 180 ? -12.069 -13.287 46.564 1.00 98.31 180 ALA A N 1
ATOM 1423 C CA . ALA A 1 180 ? -11.482 -14.064 47.653 1.00 98.31 180 ALA A CA 1
ATOM 1424 C C . ALA A 1 180 ? -11.526 -13.301 48.989 1.00 98.31 180 ALA A C 1
ATOM 1426 O O . ALA A 1 180 ? -11.936 -13.870 49.997 1.00 98.31 180 ALA A O 1
ATOM 1427 N N . ALA A 1 181 ? -11.194 -12.005 48.987 1.00 98.44 181 ALA A N 1
ATOM 1428 C CA . ALA A 1 181 ? -11.272 -11.161 50.180 1.00 98.44 181 ALA A CA 1
ATOM 1429 C C . ALA A 1 181 ? -12.710 -11.028 50.713 1.00 98.44 181 ALA A C 1
ATOM 1431 O O . ALA A 1 181 ? -12.941 -11.187 51.910 1.00 98.44 181 ALA A O 1
ATOM 1432 N N . ILE A 1 182 ? -13.691 -10.808 49.827 1.00 98.19 182 ILE A N 1
ATOM 1433 C CA . ILE A 1 182 ? -15.115 -10.766 50.201 1.00 98.19 182 ILE A CA 1
ATOM 1434 C C . ILE A 1 182 ? -15.554 -12.110 50.792 1.00 98.19 182 ILE A C 1
ATOM 1436 O O . ILE A 1 182 ? -16.303 -12.145 51.765 1.00 98.19 182 ILE A O 1
ATOM 1440 N N . LEU A 1 183 ? -15.109 -13.223 50.210 1.00 97.94 183 LEU A N 1
ATOM 1441 C CA . LEU A 1 183 ? -15.466 -14.562 50.670 1.00 97.94 183 LEU A CA 1
ATOM 1442 C C . LEU A 1 183 ? -14.952 -14.800 52.098 1.00 97.94 183 LEU A C 1
ATOM 1444 O O . LEU A 1 183 ? -15.722 -15.242 52.950 1.00 97.94 183 LEU A O 1
ATOM 1448 N N . GLU A 1 184 ? -13.702 -14.435 52.379 1.00 98.31 184 GLU A N 1
ATOM 1449 C CA . GLU A 1 184 ? -13.127 -14.506 53.728 1.00 98.31 184 GLU A CA 1
ATOM 1450 C C . GLU A 1 184 ? -13.852 -13.588 54.725 1.00 98.31 184 GLU A C 1
ATOM 1452 O O . GLU A 1 184 ? -14.216 -14.037 55.812 1.00 98.31 184 GLU A O 1
ATOM 1457 N N . GLU A 1 185 ? -14.183 -12.348 54.347 1.00 98.25 185 GLU A N 1
ATOM 1458 C CA . GLU A 1 185 ? -14.987 -11.446 55.189 1.00 98.25 185 GLU A CA 1
ATOM 1459 C C . GLU A 1 185 ? -16.351 -12.068 55.539 1.00 98.25 185 GLU A C 1
ATOM 1461 O O . GLU A 1 185 ? -16.779 -12.054 56.696 1.00 98.25 185 GLU A O 1
ATOM 1466 N N . LYS A 1 186 ? -17.044 -12.647 54.548 1.00 97.88 186 LYS A N 1
ATOM 1467 C CA . LYS A 1 186 ? -18.353 -13.278 54.766 1.00 97.88 186 LYS A CA 1
ATOM 1468 C C . LYS A 1 186 ? -18.254 -14.556 55.587 1.00 97.88 186 LYS A C 1
ATOM 1470 O O . LYS A 1 186 ? -19.137 -14.774 56.413 1.00 97.88 186 LYS A O 1
ATOM 1475 N N . ARG A 1 187 ? -17.205 -15.365 55.414 1.00 97.69 187 ARG A N 1
ATOM 1476 C CA . ARG A 1 187 ? -16.930 -16.526 56.277 1.00 97.69 187 ARG A CA 1
ATOM 1477 C C . ARG A 1 187 ? -16.737 -16.090 57.722 1.00 97.69 187 ARG A C 1
ATOM 1479 O O . ARG A 1 187 ? -17.488 -16.542 58.577 1.00 97.69 187 ARG A O 1
ATOM 1486 N N . ALA A 1 188 ? -15.851 -15.127 57.968 1.00 97.69 188 ALA A N 1
ATOM 1487 C CA . ALA A 1 188 ? -15.607 -14.597 59.306 1.00 97.69 188 ALA A CA 1
ATOM 1488 C C . ALA A 1 188 ? -16.878 -14.005 59.942 1.00 97.69 188 ALA A C 1
ATOM 1490 O O . ALA A 1 188 ? -17.135 -14.195 61.131 1.00 97.69 188 ALA A O 1
ATOM 1491 N N . HIS A 1 189 ? -17.712 -13.317 59.154 1.00 97.56 189 HIS A N 1
ATOM 1492 C CA . HIS A 1 189 ? -18.993 -12.802 59.630 1.00 97.56 189 HIS A CA 1
ATOM 1493 C C . HIS A 1 189 ? -19.976 -13.924 59.995 1.00 97.56 189 HIS A C 1
ATOM 1495 O O . HIS A 1 189 ? -20.621 -13.849 61.039 1.00 97.56 189 HIS A O 1
ATOM 1501 N N . ILE A 1 190 ? -20.075 -14.970 59.169 1.00 96.38 190 ILE A N 1
ATOM 1502 C CA . ILE A 1 190 ? -20.900 -16.149 59.461 1.00 96.38 190 ILE A CA 1
ATOM 1503 C C . ILE A 1 190 ? -20.399 -16.843 60.728 1.00 96.38 190 ILE A C 1
ATOM 1505 O O . ILE A 1 190 ? -21.208 -17.113 61.609 1.00 96.38 190 ILE A O 1
ATOM 1509 N N . ASP A 1 191 ? -19.095 -17.073 60.865 1.00 96.75 191 ASP A N 1
ATOM 1510 C CA . ASP A 1 191 ? -18.511 -17.712 62.049 1.00 96.75 191 ASP A CA 1
ATOM 1511 C C . ASP A 1 191 ? -18.778 -16.895 63.317 1.00 96.75 191 ASP A C 1
ATOM 1513 O O . ASP A 1 191 ? -19.146 -17.448 64.358 1.00 96.75 191 ASP A O 1
ATOM 1517 N N . LYS A 1 192 ? -18.696 -15.562 63.218 1.00 96.81 192 LYS A N 1
ATOM 1518 C CA . LYS A 1 192 ? -19.085 -14.652 64.298 1.00 96.81 192 LYS A CA 1
ATOM 1519 C C . LYS A 1 192 ? -20.558 -14.828 64.671 1.00 96.81 192 LYS A C 1
ATOM 1521 O O . LYS A 1 192 ? -20.843 -15.059 65.845 1.00 96.81 192 LYS A O 1
ATOM 1526 N N . LEU A 1 193 ? -21.475 -14.787 63.702 1.00 95.31 193 LEU A N 1
ATOM 1527 C CA . LEU A 1 193 ? -22.910 -14.984 63.947 1.00 95.31 193 LEU A CA 1
ATOM 1528 C C . LEU A 1 193 ? -23.213 -16.370 64.529 1.00 95.31 193 LEU A C 1
ATOM 1530 O O . LEU A 1 193 ? -24.036 -16.483 65.433 1.00 95.31 193 LEU A O 1
ATOM 1534 N N . ILE A 1 194 ? -22.535 -17.420 64.056 1.00 91.69 194 ILE A N 1
ATOM 1535 C CA . ILE A 1 194 ? -22.639 -18.772 64.618 1.00 91.69 194 ILE A CA 1
ATOM 1536 C C . ILE A 1 194 ? -22.198 -18.751 66.084 1.00 91.69 194 ILE A C 1
ATOM 1538 O O . ILE A 1 194 ? -22.916 -19.265 66.939 1.00 91.69 194 ILE A O 1
ATOM 1542 N N . SER A 1 195 ? -21.060 -18.127 66.399 1.00 93.00 195 SER A N 1
ATOM 1543 C CA . SER A 1 195 ? -20.560 -18.037 67.775 1.00 93.00 195 SER A CA 1
ATOM 1544 C C . SER A 1 195 ? -21.498 -17.250 68.702 1.00 93.00 195 SER A C 1
ATOM 1546 O O . SER A 1 195 ? -21.695 -17.640 69.852 1.00 93.00 195 SER A O 1
ATOM 1548 N N . GLU A 1 196 ? -22.115 -16.171 68.211 1.00 93.06 196 GLU A N 1
ATOM 1549 C CA . GLU A 1 196 ? -23.103 -15.372 68.946 1.00 93.06 196 GLU A CA 1
ATOM 1550 C C . GLU A 1 196 ? -24.401 -16.159 69.166 1.00 93.06 196 GLU A C 1
ATOM 1552 O O . GLU A 1 196 ? -24.922 -16.194 70.281 1.00 93.06 196 GLU A O 1
ATOM 1557 N N . ALA A 1 197 ? -24.886 -16.853 68.134 1.00 89.19 197 ALA A N 1
ATOM 1558 C CA . ALA A 1 197 ? -26.075 -17.693 68.220 1.00 89.19 197 ALA A CA 1
ATOM 1559 C C . ALA A 1 197 ? -25.893 -18.840 69.225 1.00 89.19 197 ALA A C 1
ATOM 1561 O O . ALA A 1 197 ? -26.783 -19.076 70.039 1.00 89.19 197 ALA A O 1
ATOM 1562 N N . VAL A 1 198 ? -24.729 -19.502 69.220 1.00 88.69 198 VAL A N 1
ATOM 1563 C CA . VAL A 1 198 ? -24.387 -20.571 70.177 1.00 88.69 198 VAL A CA 1
ATOM 1564 C C . VAL A 1 198 ? -24.352 -20.054 71.621 1.00 88.69 198 VAL A C 1
ATOM 1566 O O . VAL A 1 198 ? -24.732 -20.787 72.531 1.00 88.69 198 VAL A O 1
ATOM 1569 N N . LYS A 1 199 ? -23.937 -18.798 71.849 1.00 89.31 199 LYS A N 1
ATOM 1570 C CA . LYS A 1 199 ? -23.970 -18.166 73.182 1.00 89.31 199 LYS A CA 1
ATOM 1571 C C . LYS A 1 199 ? -25.393 -17.851 73.652 1.00 89.31 199 LYS A C 1
ATOM 1573 O O . LYS A 1 199 ? -25.685 -18.028 74.828 1.00 89.31 199 LYS A O 1
ATOM 1578 N N . LEU A 1 200 ? -26.255 -17.360 72.757 1.00 87.38 200 LEU A N 1
ATOM 1579 C CA . LEU A 1 200 ? -27.638 -16.976 73.077 1.00 87.38 200 LEU A CA 1
ATOM 1580 C C . LEU A 1 200 ? -28.554 -18.185 73.295 1.00 87.38 200 LEU A C 1
ATOM 1582 O O . LEU A 1 200 ? -29.452 -18.140 74.132 1.00 87.38 200 LEU A O 1
ATOM 1586 N N . CYS A 1 201 ? -28.339 -19.260 72.543 1.00 71.44 201 CYS A N 1
ATOM 1587 C CA . CYS A 1 201 ? -29.019 -20.530 72.739 1.00 71.44 201 CYS A CA 1
ATOM 1588 C C . CYS A 1 201 ? -28.028 -21.670 72.489 1.00 71.44 201 CYS A C 1
ATOM 1590 O O . CYS A 1 201 ? -27.583 -21.829 71.345 1.00 71.44 201 CYS A O 1
ATOM 1592 N N . PRO A 1 202 ? -27.714 -22.508 73.499 1.00 74.75 202 PRO A N 1
ATOM 1593 C CA . PRO A 1 202 ? -27.012 -23.753 73.235 1.00 74.75 202 PRO A CA 1
ATOM 1594 C C . PRO A 1 202 ? -27.819 -24.523 72.195 1.00 74.75 202 PRO A C 1
ATOM 1596 O O . PRO A 1 202 ? -29.050 -24.556 72.252 1.00 74.75 202 PRO A O 1
ATOM 1599 N N . ARG A 1 203 ? -27.124 -25.068 71.196 1.00 63.91 203 ARG A N 1
ATOM 1600 C CA . ARG A 1 203 ? -27.738 -25.761 70.064 1.00 63.91 203 ARG A CA 1
ATOM 1601 C C . ARG A 1 203 ? -28.582 -26.917 70.596 1.00 63.91 203 ARG A C 1
ATOM 1603 O O . ARG A 1 203 ? -28.061 -27.990 70.869 1.00 63.91 203 ARG A O 1
ATOM 1610 N N . VAL A 1 204 ? -29.879 -26.673 70.760 1.00 65.38 204 VAL A N 1
ATOM 1611 C CA . VAL A 1 204 ? -30.855 -27.694 71.126 1.00 65.38 204 VAL A CA 1
ATOM 1612 C C . VAL A 1 204 ? -30.857 -28.685 69.972 1.00 65.38 204 VAL A C 1
ATOM 1614 O O . VAL A 1 204 ? -31.102 -28.289 68.827 1.00 65.38 204 VAL A O 1
ATOM 1617 N N . GLU A 1 205 ? -30.529 -29.949 70.243 1.00 60.66 205 GLU A N 1
ATOM 1618 C CA . GLU A 1 205 ? -30.789 -31.031 69.298 1.00 60.66 205 GLU A CA 1
ATOM 1619 C C . GLU A 1 205 ? -32.273 -30.974 68.978 1.00 60.66 205 GLU A C 1
ATOM 1621 O O . GLU A 1 205 ? -33.118 -31.279 69.812 1.00 60.66 205 GLU A O 1
ATOM 1626 N N . ASN A 1 206 ? -32.596 -30.448 67.801 1.00 56.06 206 ASN A N 1
ATOM 1627 C CA . ASN A 1 206 ? -33.972 -30.301 67.392 1.00 56.06 206 ASN A CA 1
ATOM 1628 C C . ASN A 1 206 ? -34.495 -31.725 67.162 1.00 56.06 206 ASN A C 1
ATOM 1630 O O . ASN A 1 206 ? -34.052 -32.361 66.205 1.00 56.06 206 ASN A O 1
ATOM 1634 N N . PRO A 1 207 ? -35.423 -32.242 67.990 1.00 63.03 207 PRO A N 1
ATOM 1635 C CA . PRO A 1 207 ? -35.929 -33.606 67.836 1.00 63.03 207 PRO A CA 1
ATOM 1636 C C . PRO A 1 207 ? -36.796 -33.745 66.575 1.00 63.03 207 PRO A C 1
ATOM 1638 O O . PRO A 1 207 ? -37.267 -34.829 66.243 1.00 63.03 207 PRO A O 1
ATOM 1641 N N . ARG A 1 208 ? -37.046 -32.635 65.865 1.00 61.28 208 ARG A N 1
ATOM 1642 C CA . ARG A 1 208 ? -37.784 -32.623 64.610 1.00 61.28 208 ARG A CA 1
ATOM 1643 C C . ARG A 1 208 ? -36.890 -33.110 63.485 1.00 61.28 208 ARG A C 1
ATOM 1645 O O . ARG A 1 208 ? -35.934 -32.453 63.078 1.00 61.28 208 ARG A O 1
ATOM 1652 N N . GLU A 1 209 ? -37.282 -34.250 62.951 1.00 73.50 209 GLU A N 1
ATOM 1653 C CA . GLU A 1 209 ? -36.669 -34.871 61.796 1.00 73.50 209 GLU A CA 1
ATOM 1654 C C . GLU A 1 209 ? -36.594 -33.883 60.612 1.00 73.50 209 GLU A C 1
ATOM 1656 O O . GLU A 1 209 ? -37.538 -33.140 60.314 1.00 73.50 209 GLU A O 1
ATOM 1661 N N . ARG A 1 210 ? -35.443 -33.850 59.928 1.00 77.69 210 ARG A N 1
ATOM 1662 C CA . ARG A 1 210 ? -35.154 -32.917 58.818 1.00 77.69 210 ARG A CA 1
ATOM 1663 C C . ARG A 1 210 ? -36.219 -32.980 57.711 1.00 77.69 210 ARG A C 1
ATOM 1665 O O . ARG A 1 210 ? -36.494 -31.974 57.053 1.00 77.69 210 ARG A O 1
ATOM 1672 N N . SER A 1 211 ? -36.828 -34.149 57.526 1.00 80.25 211 SER A N 1
ATOM 1673 C CA . SER A 1 211 ? -37.957 -34.426 56.628 1.00 80.25 211 SER A CA 1
ATOM 1674 C C . SER A 1 211 ? -39.171 -33.527 56.921 1.00 80.25 211 SER A C 1
ATOM 1676 O O . SER A 1 211 ? -39.708 -32.886 56.018 1.00 80.25 211 SER A O 1
ATOM 1678 N N . ILE A 1 212 ? -39.556 -33.398 58.191 1.00 81.56 212 ILE A N 1
ATOM 1679 C CA . ILE A 1 212 ? -40.731 -32.640 58.630 1.00 81.56 212 ILE A CA 1
ATOM 1680 C C . ILE A 1 212 ? -40.495 -31.148 58.409 1.00 81.56 212 ILE A C 1
ATOM 1682 O O . ILE A 1 212 ? -41.322 -30.476 57.792 1.00 81.56 212 ILE A O 1
ATOM 1686 N N . VAL A 1 213 ? -39.328 -30.639 58.819 1.00 82.56 213 VAL A N 1
ATOM 1687 C CA . VAL A 1 213 ? -38.969 -29.226 58.624 1.00 82.56 213 VAL A CA 1
ATOM 1688 C C . VAL A 1 213 ? -38.922 -28.885 57.138 1.00 82.56 213 VAL A C 1
ATOM 1690 O O . VAL A 1 213 ? -39.505 -27.889 56.727 1.00 82.56 213 VAL A O 1
ATOM 1693 N N . THR A 1 214 ? -38.299 -29.724 56.306 1.00 83.69 214 THR A N 1
ATOM 1694 C CA . THR A 1 214 ? -38.260 -29.488 54.853 1.00 83.69 214 THR A CA 1
ATOM 1695 C C . THR A 1 214 ? -39.643 -29.561 54.202 1.00 83.69 214 THR A C 1
ATOM 1697 O O . THR A 1 214 ? -39.891 -28.813 53.257 1.00 83.69 214 THR A O 1
ATOM 1700 N N . SER A 1 215 ? -40.565 -30.390 54.704 1.00 86.06 215 SER A N 1
ATOM 1701 C CA . SER A 1 215 ? -41.948 -30.463 54.206 1.00 86.06 215 SER A CA 1
ATOM 1702 C C . SER A 1 215 ? -42.775 -29.212 54.541 1.00 86.06 215 SER A C 1
ATOM 1704 O O . SER A 1 215 ? -43.456 -28.672 53.669 1.00 86.06 215 SER A O 1
ATOM 1706 N N . GLU A 1 216 ? -42.653 -28.689 55.762 1.00 86.00 216 GLU A N 1
ATOM 1707 C CA . GLU A 1 216 ? -43.310 -27.453 56.205 1.00 86.00 216 GLU A CA 1
ATOM 1708 C C . GLU A 1 216 ? -42.711 -26.222 55.502 1.00 86.00 216 GLU A C 1
ATOM 1710 O O . GLU A 1 216 ? -43.433 -25.310 55.086 1.00 86.00 216 GLU A O 1
ATOM 1715 N N . LEU A 1 217 ? -41.395 -26.229 55.267 1.00 86.94 217 LEU A N 1
ATOM 1716 C CA . LEU A 1 217 ? -40.695 -25.194 54.501 1.00 86.94 217 LEU A CA 1
ATOM 1717 C C . LEU A 1 217 ? -41.107 -25.229 53.020 1.00 86.94 217 LEU A C 1
ATOM 1719 O O . LEU A 1 217 ? -41.367 -24.188 52.426 1.00 86.94 217 LEU A O 1
ATOM 1723 N N . LYS A 1 218 ? -41.291 -26.420 52.435 1.00 87.00 218 LYS A N 1
ATOM 1724 C CA . LYS A 1 218 ? -41.881 -26.573 51.094 1.00 87.00 218 LYS A CA 1
ATOM 1725 C C . LYS A 1 218 ? -43.335 -26.093 51.043 1.00 87.00 218 LYS A C 1
ATOM 1727 O O . LYS A 1 218 ? -43.690 -25.411 50.087 1.00 87.00 218 LYS A O 1
ATOM 1732 N N . LYS A 1 219 ? -44.174 -26.385 52.047 1.00 88.88 219 LYS A N 1
ATOM 1733 C CA . LYS A 1 219 ? -45.566 -25.884 52.122 1.00 88.88 219 LYS A CA 1
ATOM 1734 C C . LYS A 1 219 ? -45.629 -24.360 52.210 1.00 88.88 219 LYS A C 1
ATOM 1736 O O . LYS A 1 219 ? -46.423 -23.736 51.509 1.00 88.88 219 LYS A O 1
ATOM 1741 N N . THR A 1 220 ? -44.795 -23.751 53.050 1.00 85.38 220 THR A N 1
ATOM 1742 C CA . THR A 1 220 ? -44.705 -22.286 53.161 1.00 85.38 220 THR A CA 1
ATOM 1743 C C . THR A 1 220 ? -44.123 -21.664 51.900 1.00 85.38 220 THR A C 1
ATOM 1745 O O . THR A 1 220 ? -44.645 -20.653 51.445 1.00 85.38 220 THR A O 1
ATOM 1748 N N . GLN A 1 221 ? -43.133 -22.296 51.265 1.00 83.75 221 GLN A N 1
ATOM 1749 C CA . GLN A 1 221 ? -42.601 -21.874 49.970 1.00 83.75 221 GLN A CA 1
ATOM 1750 C C . GLN A 1 221 ? -43.643 -21.981 48.849 1.00 83.75 221 GLN A C 1
ATOM 1752 O O . GLN A 1 221 ? -43.720 -21.081 48.020 1.00 83.75 221 GLN A O 1
ATOM 1757 N N . LEU A 1 222 ? -44.487 -23.018 48.841 1.00 81.94 222 LEU A N 1
ATOM 1758 C CA . LEU A 1 222 ? -45.614 -23.139 47.911 1.00 81.94 222 LEU A CA 1
ATOM 1759 C C . LEU A 1 222 ? -46.667 -22.049 48.150 1.00 81.94 222 LEU A C 1
ATOM 1761 O O . LEU A 1 222 ? -47.086 -21.422 47.183 1.00 81.94 222 LEU A O 1
ATOM 1765 N N . LYS A 1 223 ? -47.028 -21.751 49.408 1.00 82.44 223 LYS A N 1
ATOM 1766 C CA . LYS A 1 223 ? -47.910 -20.616 49.753 1.00 82.44 223 LYS A CA 1
ATOM 1767 C C . LYS A 1 223 ? -47.310 -19.258 49.369 1.00 82.44 223 LYS A C 1
ATOM 1769 O O . LYS A 1 223 ? -48.012 -18.381 48.881 1.00 82.44 223 LYS A O 1
ATOM 1774 N N . LEU A 1 224 ? -46.006 -19.069 49.562 1.00 76.44 224 LEU A N 1
ATOM 1775 C CA . LEU A 1 224 ? -45.294 -17.864 49.130 1.00 76.44 224 LEU A CA 1
ATOM 1776 C C . LEU A 1 224 ? -45.269 -17.753 47.607 1.00 76.44 224 LEU A C 1
ATOM 1778 O O . LEU A 1 224 ? -45.480 -16.671 47.076 1.00 76.44 224 LEU A O 1
ATOM 1782 N N . ASN A 1 225 ? -45.051 -18.863 46.904 1.00 72.75 225 ASN A N 1
ATOM 1783 C CA . ASN A 1 225 ? -45.081 -18.905 45.447 1.00 72.75 225 ASN A CA 1
ATOM 1784 C C . ASN A 1 225 ? -46.497 -18.678 44.893 1.00 72.75 225 ASN A C 1
ATOM 1786 O O . ASN A 1 225 ? -46.612 -18.021 43.865 1.00 72.75 225 ASN A O 1
ATOM 1790 N N . SER A 1 226 ? -47.557 -19.130 45.578 1.00 73.31 226 SER A N 1
ATOM 1791 C CA . SER A 1 226 ? -48.951 -18.847 45.197 1.00 73.31 226 SER A CA 1
ATOM 1792 C C . SER A 1 226 ? -49.378 -17.406 45.497 1.00 73.31 226 SER A C 1
ATOM 1794 O O . SER A 1 226 ? -50.222 -16.860 44.806 1.00 73.31 226 SER A O 1
ATOM 1796 N N . LEU A 1 227 ? -48.778 -16.751 46.496 1.00 68.00 227 LEU A N 1
ATOM 1797 C CA . LEU A 1 227 ? -48.902 -15.296 46.674 1.00 68.00 227 LEU A CA 1
ATOM 1798 C C . LEU A 1 227 ? -48.095 -14.526 45.614 1.00 68.00 227 LEU A C 1
ATOM 1800 O O . LEU A 1 227 ? -48.408 -13.388 45.280 1.00 68.00 227 LEU A O 1
ATOM 1804 N N . ARG A 1 228 ? -47.041 -15.147 45.075 1.00 61.62 228 ARG A N 1
ATOM 1805 C CA . ARG A 1 228 ? -46.170 -14.573 44.047 1.00 61.62 228 ARG A CA 1
ATOM 1806 C C . ARG A 1 228 ? -46.717 -14.736 42.631 1.00 61.62 228 ARG A C 1
ATOM 1808 O O . ARG A 1 228 ? -46.233 -14.027 41.760 1.00 61.62 228 ARG A O 1
ATOM 1815 N N . SER A 1 229 ? -47.688 -15.620 42.389 1.00 56.47 229 SER A N 1
ATOM 1816 C CA . SER A 1 229 ? -48.326 -15.773 41.072 1.00 56.47 229 SER A CA 1
ATOM 1817 C C . SER A 1 229 ? -49.226 -14.596 40.682 1.00 56.47 229 SER A C 1
ATOM 1819 O O . SER A 1 229 ? -49.443 -14.404 39.491 1.00 56.47 229 SER A O 1
ATOM 1821 N N . ASP A 1 230 ? -49.647 -13.763 41.642 1.00 59.88 230 ASP A N 1
ATOM 1822 C CA . ASP A 1 230 ? -50.307 -12.471 41.374 1.00 59.88 230 ASP A CA 1
ATOM 1823 C C . ASP A 1 230 ? -49.300 -11.317 41.177 1.00 59.88 230 ASP A C 1
ATOM 1825 O O . ASP A 1 230 ? -49.658 -10.215 40.760 1.00 59.88 230 ASP A O 1
ATOM 1829 N N . GLY A 1 231 ? -48.014 -11.554 41.458 1.00 62.84 231 GLY A N 1
ATOM 1830 C CA . GLY A 1 231 ? -46.936 -10.582 41.306 1.00 62.84 231 GLY A CA 1
ATOM 1831 C C . GLY A 1 231 ? -46.085 -10.841 40.063 1.00 62.84 231 GLY A C 1
ATOM 1832 O O . GLY A 1 231 ? -45.765 -11.976 39.719 1.00 62.84 231 GLY A O 1
ATOM 1833 N N . LEU A 1 232 ? -45.634 -9.768 39.408 1.00 65.94 232 LEU A N 1
ATOM 1834 C CA . LEU A 1 232 ? -44.612 -9.862 38.361 1.00 65.94 232 LEU A CA 1
ATOM 1835 C C . LEU A 1 232 ? -43.376 -10.590 38.913 1.00 65.94 232 LEU A C 1
ATOM 1837 O O . LEU A 1 232 ? -42.833 -10.240 39.966 1.00 65.94 232 LEU A O 1
ATOM 1841 N N . THR A 1 233 ? -42.902 -11.599 38.187 1.00 75.69 233 THR A N 1
ATOM 1842 C CA . THR A 1 233 ? -41.675 -12.314 38.551 1.00 75.69 233 THR A CA 1
ATOM 1843 C C . THR A 1 233 ? -40.482 -11.351 38.570 1.00 75.69 233 THR A C 1
ATOM 1845 O O . THR A 1 233 ? -40.450 -10.354 37.849 1.00 75.69 233 THR A O 1
ATOM 1848 N N . LYS A 1 234 ? -39.446 -11.653 39.365 1.00 75.56 234 LYS A N 1
ATOM 1849 C CA . LYS A 1 234 ? -38.223 -10.824 39.440 1.00 75.56 234 LYS A CA 1
ATOM 1850 C C . LYS A 1 234 ? -37.606 -10.578 38.052 1.00 75.56 234 LYS A C 1
ATOM 1852 O O . LYS A 1 234 ? -37.075 -9.499 37.807 1.00 75.56 234 LYS A O 1
ATOM 1857 N N . ALA A 1 235 ? -37.715 -11.559 37.154 1.00 77.50 235 ALA A N 1
ATOM 1858 C CA . ALA A 1 235 ? -37.285 -11.448 35.764 1.00 77.50 235 ALA A CA 1
ATOM 1859 C C . ALA A 1 235 ? -38.126 -10.430 34.976 1.00 77.50 235 ALA A C 1
ATOM 1861 O O . ALA A 1 235 ? -37.559 -9.532 34.365 1.00 77.50 235 ALA A O 1
ATOM 1862 N N . GLN A 1 236 ? -39.458 -10.493 35.069 1.00 80.00 236 GLN A N 1
ATOM 1863 C CA . GLN A 1 236 ? -40.356 -9.530 34.417 1.00 80.00 236 GLN A CA 1
ATOM 1864 C C . GLN A 1 236 ? -40.186 -8.104 34.960 1.00 80.00 236 GLN A C 1
ATOM 1866 O O . GLN A 1 236 ? -40.272 -7.135 34.207 1.00 80.00 236 GLN A O 1
ATOM 1871 N N . VAL A 1 237 ? -39.912 -7.951 36.260 1.00 81.38 237 VAL A N 1
ATOM 1872 C CA . VAL A 1 237 ? -39.588 -6.643 36.853 1.00 81.38 237 VAL A CA 1
ATOM 1873 C C . VAL A 1 237 ? -38.266 -6.111 36.300 1.00 81.38 237 VAL A C 1
ATOM 1875 O O . VAL A 1 237 ? -38.195 -4.946 35.916 1.00 81.38 237 VAL A O 1
ATOM 1878 N N . ALA A 1 238 ? -37.231 -6.951 36.215 1.00 80.81 238 ALA A N 1
ATOM 1879 C CA . ALA A 1 238 ? -35.946 -6.563 35.636 1.00 80.81 238 ALA A CA 1
ATOM 1880 C C . ALA A 1 238 ? -36.074 -6.195 34.148 1.00 80.81 238 ALA A C 1
ATOM 1882 O O . ALA A 1 238 ? -35.477 -5.216 33.705 1.00 80.81 238 ALA A O 1
ATOM 1883 N N . GLU A 1 239 ? -36.892 -6.928 33.392 1.00 86.06 239 GLU A N 1
ATOM 1884 C CA . GLU A 1 239 ? -37.170 -6.650 31.984 1.00 86.06 239 GLU A CA 1
ATOM 1885 C C . GLU A 1 239 ? -37.891 -5.309 31.801 1.00 86.06 239 GLU A C 1
ATOM 1887 O O . GLU A 1 239 ? -37.411 -4.459 31.048 1.00 86.06 239 GLU A O 1
ATOM 1892 N N . LYS A 1 240 ? -38.969 -5.058 32.559 1.00 85.25 240 LYS A N 1
ATOM 1893 C CA . LYS A 1 240 ? -39.664 -3.760 32.543 1.00 85.25 240 LYS A CA 1
ATOM 1894 C C . LYS A 1 240 ? -38.746 -2.616 32.970 1.00 85.25 240 LYS A C 1
ATOM 1896 O O . LYS A 1 240 ? -38.790 -1.543 32.373 1.00 85.25 240 LYS A O 1
ATOM 1901 N N . LEU A 1 241 ? -37.881 -2.831 33.961 1.00 90.44 241 LEU A N 1
ATOM 1902 C CA . LEU A 1 241 ? -36.911 -1.828 34.404 1.00 90.44 241 LEU A CA 1
ATOM 1903 C C . LEU A 1 241 ? -35.890 -1.514 33.302 1.00 90.44 241 LEU A C 1
ATOM 1905 O O . LEU A 1 241 ? -35.596 -0.344 33.052 1.00 90.44 241 LEU A O 1
ATOM 1909 N N . LEU A 1 242 ? -35.391 -2.530 32.591 1.00 91.06 242 LEU A N 1
ATOM 1910 C CA . LEU A 1 242 ? -34.519 -2.334 31.432 1.00 91.06 242 LEU A CA 1
ATOM 1911 C C . LEU A 1 242 ? -35.239 -1.610 30.292 1.00 91.06 242 LEU A C 1
ATOM 1913 O O . LEU A 1 242 ? -34.650 -0.725 29.670 1.00 91.06 242 LEU A O 1
ATOM 1917 N N . GLU A 1 243 ? -36.499 -1.945 30.019 1.00 93.25 243 GLU A N 1
ATOM 1918 C CA . GLU A 1 243 ? -37.304 -1.286 28.991 1.00 93.25 243 GLU A CA 1
ATOM 1919 C C . GLU A 1 243 ? -37.509 0.202 29.308 1.00 93.25 243 GLU A C 1
ATOM 1921 O O . GLU A 1 243 ? -37.228 1.065 28.470 1.00 93.25 243 GLU A O 1
ATOM 1926 N N . VAL A 1 244 ? -37.917 0.516 30.541 1.00 94.81 244 VAL A N 1
ATOM 1927 C CA . VAL A 1 244 ? -38.070 1.892 31.031 1.00 94.81 244 VAL A CA 1
ATOM 1928 C C . VAL A 1 244 ? -36.731 2.627 30.997 1.00 94.81 244 VAL A C 1
ATOM 1930 O O . VAL A 1 244 ? -36.665 3.755 30.513 1.00 94.81 244 VAL A O 1
ATOM 1933 N N . GLY A 1 245 ? -35.637 1.977 31.403 1.00 92.88 245 GLY A N 1
ATOM 1934 C CA . GLY A 1 245 ? -34.292 2.546 31.334 1.00 92.88 245 GLY A CA 1
ATOM 1935 C C . GLY A 1 245 ? -33.850 2.869 29.902 1.00 92.88 245 GLY A C 1
ATOM 1936 O O . GLY A 1 245 ? -33.265 3.927 29.656 1.00 92.88 245 GLY A O 1
ATOM 1937 N N . ARG A 1 246 ? -34.164 2.003 28.928 1.00 94.00 246 ARG A N 1
ATOM 1938 C CA . ARG A 1 246 ? -33.910 2.263 27.500 1.00 94.00 246 ARG A CA 1
ATOM 1939 C C . ARG A 1 246 ? -34.751 3.433 26.992 1.00 94.00 246 ARG A C 1
ATOM 1941 O O . ARG A 1 246 ? -34.204 4.295 26.306 1.00 94.00 246 ARG A O 1
ATOM 1948 N N . LYS A 1 247 ? -36.045 3.486 27.335 1.00 94.75 247 LYS A N 1
ATOM 1949 C CA . LYS A 1 247 ? -36.939 4.602 26.971 1.00 94.75 247 LYS A CA 1
ATOM 1950 C C . LYS A 1 247 ? -36.421 5.922 27.542 1.00 94.75 247 LYS A C 1
ATOM 1952 O O . LYS A 1 247 ? -36.235 6.866 26.785 1.00 94.75 247 LYS A O 1
ATOM 1957 N N . TYR A 1 248 ? -36.067 5.951 28.825 1.00 95.75 248 TYR A N 1
ATOM 1958 C CA . TYR A 1 248 ? -35.502 7.130 29.479 1.00 95.75 248 TYR A CA 1
ATOM 1959 C C . TYR A 1 248 ? -34.210 7.614 28.808 1.00 95.75 248 TYR A C 1
ATOM 1961 O O . TYR A 1 248 ? -34.094 8.793 28.483 1.00 95.75 248 TYR A O 1
ATOM 1969 N N . LYS A 1 249 ? -33.258 6.711 28.523 1.00 93.69 249 LYS A N 1
ATOM 1970 C CA . LYS A 1 249 ? -32.011 7.067 27.820 1.00 93.69 249 LYS A CA 1
ATOM 1971 C C . LYS A 1 249 ? -32.274 7.652 26.432 1.00 93.69 249 LYS A C 1
ATOM 1973 O O . LYS A 1 249 ? -31.644 8.638 26.067 1.00 93.69 249 LYS A O 1
ATOM 1978 N N . ARG A 1 250 ? -33.208 7.074 25.667 1.00 94.88 250 ARG A N 1
ATOM 1979 C CA . ARG A 1 250 ? -33.595 7.608 24.350 1.00 94.88 250 ARG A CA 1
ATOM 1980 C C . ARG A 1 250 ? -34.163 9.017 24.479 1.00 94.88 250 ARG A C 1
ATOM 1982 O O . ARG A 1 250 ? -33.681 9.910 23.793 1.00 94.88 250 ARG A O 1
ATOM 1989 N N . THR A 1 251 ? -35.119 9.224 25.383 1.00 94.69 251 THR A N 1
ATOM 1990 C CA . THR A 1 251 ? -35.735 10.539 25.601 1.00 94.69 251 THR A CA 1
ATOM 1991 C C . THR A 1 251 ? -34.713 11.575 26.058 1.00 94.69 251 THR A C 1
ATOM 1993 O O . THR A 1 251 ? -34.698 12.680 25.525 1.00 94.69 251 THR A O 1
ATOM 1996 N N . LYS A 1 252 ? -33.809 11.214 26.977 1.00 96.44 252 LYS A N 1
ATOM 1997 C CA . LYS A 1 252 ? -32.721 12.090 27.426 1.00 96.44 252 LYS A CA 1
ATOM 1998 C C . LYS A 1 252 ? -31.812 12.503 26.266 1.00 96.44 252 LYS A C 1
ATOM 2000 O O . LYS A 1 252 ? -31.585 13.688 26.070 1.00 96.44 252 LYS A O 1
ATOM 2005 N N . ASN A 1 253 ? -31.370 11.546 25.450 1.00 95.25 253 ASN A N 1
ATOM 2006 C CA . ASN A 1 253 ? -30.525 11.841 24.292 1.00 95.25 253 ASN A CA 1
ATOM 2007 C C . ASN A 1 253 ? -31.239 12.743 23.270 1.00 95.25 253 ASN A C 1
ATOM 2009 O O . ASN A 1 253 ? -30.605 13.602 22.662 1.00 95.25 253 ASN A O 1
ATOM 2013 N N . THR A 1 254 ? -32.546 12.559 23.061 1.00 93.88 254 THR A N 1
ATOM 2014 C CA . THR A 1 254 ? -33.346 13.445 22.201 1.00 93.88 254 THR A CA 1
ATOM 2015 C C . THR A 1 254 ? -33.434 14.855 22.783 1.00 93.88 254 THR A C 1
ATOM 2017 O O . THR A 1 254 ? -33.290 15.823 22.040 1.00 93.88 254 THR A O 1
ATOM 2020 N N . LEU A 1 255 ? -33.615 14.981 24.100 1.00 95.00 255 LEU A N 1
ATOM 2021 C CA . LEU A 1 255 ? -33.654 16.271 24.785 1.00 95.00 255 LEU A CA 1
ATOM 2022 C C . LEU A 1 255 ? -32.310 17.008 24.688 1.00 95.00 255 LEU A C 1
ATOM 2024 O O . LEU A 1 255 ? -32.290 18.197 24.378 1.00 95.00 255 LEU A O 1
ATOM 2028 N N . ASP A 1 256 ? -31.194 16.300 24.877 1.00 94.81 256 ASP A N 1
ATOM 2029 C CA . ASP A 1 256 ? -29.847 16.870 24.756 1.00 94.81 256 ASP A CA 1
AT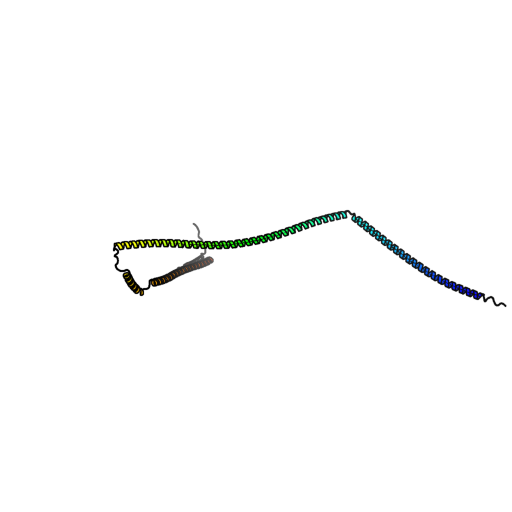OM 2030 C C . ASP A 1 256 ? -29.574 17.368 23.323 1.00 94.81 256 ASP A C 1
ATOM 2032 O O . ASP A 1 256 ? -29.052 18.467 23.132 1.00 94.81 256 ASP A O 1
ATOM 2036 N N . LYS A 1 257 ? -30.005 16.612 22.302 1.00 95.00 257 LYS A N 1
ATOM 2037 C CA . LYS A 1 257 ? -29.930 17.045 20.893 1.00 95.00 257 LYS A CA 1
ATOM 2038 C C . LYS A 1 257 ? -30.779 18.283 20.620 1.00 95.00 257 LYS A C 1
ATOM 2040 O O . LYS A 1 257 ? -30.331 19.187 19.923 1.00 95.00 257 LYS A O 1
ATOM 2045 N N . LEU A 1 258 ? -31.995 18.331 21.160 1.00 95.75 258 LEU A N 1
ATOM 2046 C CA . LEU A 1 258 ? -32.889 19.474 20.988 1.00 95.75 258 LEU A CA 1
ATOM 2047 C C . LEU A 1 258 ? -32.311 20.733 21.645 1.00 95.75 258 LEU A C 1
ATOM 2049 O O . LEU A 1 258 ? -32.366 21.809 21.057 1.00 95.75 258 LEU A O 1
ATOM 2053 N N . LYS A 1 259 ? -31.689 20.593 22.819 1.00 95.88 259 LYS A N 1
ATOM 2054 C CA . LYS A 1 259 ? -30.972 21.687 23.479 1.00 95.88 259 LYS A CA 1
ATOM 2055 C C . LYS A 1 259 ? -29.821 22.210 22.616 1.00 95.88 259 LYS A C 1
ATOM 2057 O O . LYS A 1 259 ? -29.734 23.414 22.406 1.00 95.88 259 LYS A O 1
ATOM 2062 N N . TYR A 1 260 ? -29.009 21.312 22.056 1.00 96.19 260 TYR A N 1
ATOM 2063 C CA . TYR A 1 260 ? -27.924 21.691 21.147 1.00 96.19 260 TYR A CA 1
ATOM 2064 C C . TYR A 1 260 ? -28.434 22.456 19.915 1.00 96.19 260 TYR A C 1
ATOM 2066 O O . TYR A 1 260 ? -27.879 23.491 19.564 1.00 96.19 260 TYR A O 1
ATOM 2074 N N . LEU A 1 261 ? -29.527 21.993 19.296 1.00 95.94 261 LEU A N 1
ATOM 2075 C CA . LEU A 1 261 ? -30.144 22.684 18.157 1.00 95.94 261 LEU A CA 1
ATOM 2076 C C . LEU A 1 261 ? -30.653 24.083 18.526 1.00 95.94 261 LEU A C 1
ATOM 2078 O O . LEU A 1 261 ? -30.487 25.017 17.748 1.00 95.94 261 LEU A O 1
ATOM 2082 N N . ILE A 1 262 ? -31.256 24.248 19.706 1.00 95.19 262 ILE A N 1
ATOM 2083 C CA . ILE A 1 262 ? -31.690 25.566 20.191 1.00 95.19 262 ILE A CA 1
ATOM 2084 C C . ILE A 1 262 ? -30.490 26.504 20.350 1.00 95.19 262 ILE A C 1
ATOM 2086 O O . ILE A 1 262 ? -30.568 27.665 19.948 1.00 95.19 262 ILE A O 1
ATOM 2090 N N . ASP A 1 263 ? -29.391 26.017 20.923 1.00 96.12 263 ASP A N 1
ATOM 2091 C CA . ASP A 1 263 ? -28.186 26.821 21.129 1.00 96.12 263 ASP A CA 1
ATOM 2092 C C . ASP A 1 263 ? -27.529 27.208 19.789 1.00 96.12 263 ASP A C 1
ATOM 2094 O O . ASP A 1 263 ? -27.101 28.351 19.621 1.00 96.12 263 ASP A O 1
ATOM 2098 N N . ASP A 1 264 ? -27.536 26.312 18.799 1.00 96.31 264 ASP A N 1
ATOM 2099 C CA . ASP A 1 264 ? -27.019 26.585 17.451 1.00 96.31 264 ASP A CA 1
ATOM 2100 C C . ASP A 1 264 ? -27.880 27.603 16.678 1.00 96.31 264 ASP A C 1
ATOM 2102 O O . ASP A 1 264 ? -27.361 28.531 16.046 1.00 96.31 264 ASP A O 1
ATOM 2106 N N . ILE A 1 265 ? -29.210 27.507 16.797 1.00 95.69 265 ILE A N 1
ATOM 2107 C CA . ILE A 1 265 ? -30.143 28.497 16.236 1.00 95.69 265 ILE A CA 1
ATOM 2108 C C . ILE A 1 265 ? -29.911 29.870 16.873 1.00 95.69 265 ILE A C 1
ATOM 2110 O O . ILE A 1 265 ? -29.851 30.870 16.152 1.00 95.69 265 ILE A O 1
ATOM 2114 N N . LYS A 1 266 ? -29.743 29.942 18.200 1.00 96.62 266 LYS A N 1
ATOM 2115 C CA . LYS A 1 266 ? -29.428 31.202 18.894 1.00 96.62 266 LYS A CA 1
ATOM 2116 C C . LYS A 1 266 ? -28.120 31.797 18.386 1.00 96.62 266 LYS A C 1
ATOM 2118 O O . LYS A 1 266 ? -28.112 32.939 17.939 1.00 96.62 266 LYS A O 1
ATOM 2123 N N . ALA A 1 267 ? -27.053 31.000 18.344 1.00 95.31 267 ALA A N 1
ATOM 2124 C CA . ALA A 1 267 ? -25.752 31.451 17.863 1.00 95.31 267 ALA A CA 1
ATOM 2125 C C . ALA A 1 267 ? -25.809 31.950 16.408 1.00 95.31 267 ALA A C 1
ATOM 2127 O O . ALA A 1 267 ? -25.190 32.958 16.064 1.00 95.31 267 ALA A O 1
ATOM 2128 N N . THR A 1 268 ? -26.558 31.267 15.542 1.00 95.75 268 THR A N 1
ATOM 2129 C CA . THR A 1 268 ? -26.738 31.671 14.140 1.00 95.75 268 THR A CA 1
ATOM 2130 C C . THR A 1 268 ? -27.562 32.952 14.019 1.00 95.75 268 THR A C 1
ATOM 2132 O O . THR A 1 268 ? -27.209 33.836 13.236 1.00 95.75 268 THR A O 1
ATOM 2135 N N . THR A 1 269 ? -28.604 33.100 14.836 1.00 95.94 269 THR A N 1
ATOM 2136 C CA . THR A 1 269 ? -29.429 34.314 14.891 1.00 95.94 269 THR A CA 1
ATOM 2137 C C . THR A 1 269 ? -28.611 35.514 15.367 1.00 95.94 269 THR A C 1
ATOM 2139 O O . THR A 1 269 ? -28.644 36.562 14.725 1.00 95.94 269 THR A O 1
ATOM 2142 N N . ASP A 1 270 ? -27.798 35.349 16.411 1.00 96.06 270 ASP A N 1
ATOM 2143 C CA . ASP A 1 270 ? -26.911 36.399 16.921 1.00 96.06 270 ASP A CA 1
ATOM 2144 C C . ASP A 1 270 ? -25.857 36.806 15.883 1.00 96.06 270 ASP A C 1
ATOM 2146 O O . ASP A 1 270 ? -25.567 37.992 15.699 1.00 96.06 270 ASP A O 1
ATOM 2150 N N . LYS A 1 271 ? -25.289 35.840 15.147 1.00 94.94 271 LYS A N 1
ATOM 2151 C CA . LYS A 1 271 ? -24.375 36.125 14.028 1.00 94.94 271 LYS A CA 1
ATOM 2152 C C . LYS A 1 271 ? -25.074 36.923 12.930 1.00 94.94 271 LYS A C 1
ATOM 2154 O O . LYS A 1 271 ? -24.504 37.903 12.447 1.00 94.94 271 LYS A O 1
ATOM 2159 N N . HIS A 1 272 ? -26.288 36.527 12.551 1.00 94.88 272 HIS A N 1
ATOM 2160 C CA . HIS A 1 272 ? -27.068 37.216 11.527 1.00 94.88 272 HIS A CA 1
ATOM 2161 C C . HIS A 1 272 ? -27.430 38.643 11.960 1.00 94.88 272 HIS A C 1
ATOM 2163 O O . HIS A 1 272 ? -27.230 39.586 11.198 1.00 94.88 272 HIS A O 1
ATOM 2169 N N . LEU A 1 273 ? -27.865 38.830 13.208 1.00 95.56 273 LEU A N 1
ATOM 2170 C CA . LEU A 1 273 ? -28.164 40.145 13.776 1.00 95.56 273 LEU A CA 1
ATOM 2171 C C . LEU A 1 273 ? -26.926 41.057 13.765 1.00 95.56 273 LEU A C 1
ATOM 2173 O O . LEU A 1 273 ? -26.983 42.193 13.292 1.00 95.56 273 LEU A O 1
ATOM 2177 N N . ASN A 1 274 ? -25.774 40.537 14.195 1.00 94.75 274 ASN A N 1
ATOM 2178 C CA . ASN A 1 274 ? -24.507 41.268 14.148 1.00 94.75 274 ASN A CA 1
ATOM 2179 C C . ASN A 1 274 ? -24.086 41.625 12.716 1.00 94.75 274 ASN A C 1
ATOM 2181 O O . ASN A 1 274 ? -23.566 42.717 12.473 1.00 94.75 274 ASN A O 1
ATOM 2185 N N . PHE A 1 275 ? -24.301 40.725 11.755 1.00 95.69 275 PHE A N 1
ATOM 2186 C CA . PHE A 1 275 ? -24.058 41.002 10.342 1.00 95.69 275 PHE A CA 1
ATOM 2187 C C . PHE A 1 275 ? -24.961 42.129 9.826 1.00 95.69 275 PHE A C 1
ATOM 2189 O O . PHE A 1 275 ? -24.458 43.068 9.206 1.00 95.69 275 PHE A O 1
ATOM 2196 N N . CYS A 1 276 ? -26.257 42.100 10.147 1.00 94.44 276 CYS A N 1
ATOM 2197 C CA . CYS A 1 276 ? -27.191 43.173 9.810 1.00 94.44 276 CYS A CA 1
ATOM 2198 C C . CYS A 1 276 ? -26.738 44.525 10.383 1.00 94.44 276 CYS A C 1
ATOM 2200 O O . CYS A 1 276 ? -26.692 45.506 9.643 1.00 94.44 276 CYS A O 1
ATOM 2202 N N . HIS A 1 277 ? -26.314 44.584 11.651 1.00 93.19 277 HIS A N 1
ATOM 2203 C CA . HIS A 1 277 ? -25.797 45.819 12.257 1.00 93.19 277 HIS A CA 1
ATOM 2204 C C . HIS A 1 277 ? -24.525 46.340 11.576 1.00 93.19 277 HIS A C 1
ATOM 2206 O O . HIS A 1 277 ? -24.383 47.548 11.355 1.00 93.19 277 HIS A O 1
ATOM 2212 N N . LYS A 1 278 ? -23.606 45.446 11.191 1.00 93.38 278 LYS A N 1
ATOM 2213 C CA . LYS A 1 278 ? -22.410 45.819 10.418 1.00 93.38 278 LYS A CA 1
ATOM 2214 C C . LYS A 1 278 ? -22.785 46.375 9.046 1.00 93.38 278 LYS A C 1
ATOM 2216 O O . LYS A 1 278 ? -22.252 47.412 8.657 1.00 93.38 278 LYS A O 1
ATOM 2221 N N . MET A 1 279 ? -23.714 45.726 8.344 1.00 94.50 279 MET A N 1
ATOM 2222 C CA . MET A 1 279 ? -24.197 46.170 7.035 1.00 94.50 279 MET A CA 1
ATOM 2223 C C . MET A 1 279 ? -24.859 47.550 7.123 1.00 94.50 279 MET A C 1
ATOM 2225 O O . MET A 1 279 ? -24.504 48.447 6.363 1.00 94.50 279 MET A O 1
ATOM 2229 N N . GLN A 1 280 ? -25.753 47.752 8.095 1.00 92.81 280 GLN A N 1
ATOM 2230 C CA . GLN A 1 280 ? -26.385 49.048 8.365 1.00 92.81 280 GLN A CA 1
ATOM 2231 C C . GLN A 1 280 ? -25.336 50.141 8.612 1.00 92.81 280 GLN A C 1
ATOM 2233 O O . GLN A 1 280 ? -25.348 51.182 7.957 1.00 92.81 280 GLN A O 1
ATOM 2238 N N . THR A 1 281 ? -24.355 49.862 9.478 1.00 92.00 281 THR A N 1
ATOM 2239 C CA . THR A 1 281 ? -23.251 50.788 9.771 1.00 92.00 281 THR A CA 1
ATOM 2240 C C . THR A 1 281 ? -22.438 51.123 8.518 1.00 92.00 281 THR A C 1
ATOM 2242 O O . THR A 1 281 ? -22.076 52.280 8.307 1.00 92.00 281 THR A O 1
ATOM 2245 N N . TYR A 1 282 ? -22.146 50.130 7.673 1.00 94.31 282 TYR A N 1
ATOM 2246 C CA . TYR A 1 282 ? -21.398 50.323 6.432 1.00 94.31 282 TYR A CA 1
ATOM 2247 C C . TYR A 1 282 ? -22.158 51.205 5.438 1.00 94.31 282 TYR A C 1
ATOM 2249 O O . TYR A 1 282 ? -21.588 52.164 4.915 1.00 94.31 282 TYR A O 1
ATOM 2257 N N . ILE A 1 283 ? -23.449 50.924 5.227 1.00 93.69 283 ILE A N 1
ATOM 2258 C CA . ILE A 1 283 ? -24.321 51.732 4.368 1.00 93.69 283 ILE A CA 1
ATOM 2259 C C . ILE A 1 283 ? -24.351 53.171 4.881 1.00 93.69 283 ILE A C 1
ATOM 2261 O O . ILE A 1 283 ? -24.063 54.087 4.117 1.00 93.69 283 ILE A O 1
ATOM 2265 N N . ALA A 1 284 ? -24.599 53.385 6.174 1.00 92.81 284 ALA A N 1
ATOM 2266 C CA . ALA A 1 284 ? -24.617 54.727 6.747 1.00 92.81 284 ALA A CA 1
ATOM 2267 C C . ALA A 1 284 ? -23.297 55.475 6.550 1.00 92.81 284 ALA A C 1
ATOM 2269 O O . ALA A 1 284 ? -23.315 56.608 6.078 1.00 92.81 284 ALA A O 1
ATOM 2270 N N . ARG A 1 285 ? -22.150 54.837 6.821 1.00 93.12 285 ARG A N 1
ATOM 2271 C CA . ARG A 1 285 ? -20.829 55.436 6.559 1.00 93.12 285 ARG A CA 1
ATOM 2272 C C . ARG A 1 285 ? -20.648 55.792 5.087 1.00 93.12 285 ARG A C 1
ATOM 2274 O O . ARG A 1 285 ? -20.092 56.84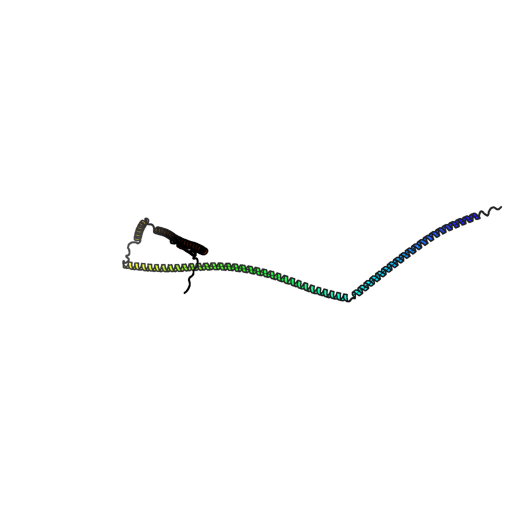3 4.777 1.00 93.12 285 ARG A O 1
ATOM 2281 N N . ARG A 1 286 ? -21.121 54.943 4.170 1.00 95.31 286 ARG A N 1
ATOM 2282 C CA . ARG A 1 286 ? -21.035 55.199 2.729 1.00 95.31 286 ARG A CA 1
ATOM 2283 C C . ARG A 1 286 ? -21.885 56.398 2.322 1.00 95.31 286 ARG A C 1
ATOM 2285 O O . ARG A 1 286 ? -21.386 57.255 1.598 1.00 95.31 286 ARG A O 1
ATOM 2292 N N . VAL A 1 287 ? -23.120 56.491 2.816 1.00 94.06 287 VAL A N 1
ATOM 2293 C CA . VAL A 1 287 ? -23.998 57.641 2.553 1.00 94.06 287 VAL A CA 1
ATOM 2294 C C . VAL A 1 287 ? -23.402 58.913 3.167 1.00 94.06 287 VAL A C 1
ATOM 2296 O O . VAL A 1 287 ? -23.352 59.931 2.485 1.00 94.06 287 VAL A O 1
ATOM 2299 N N . GLN A 1 288 ? -22.873 58.858 4.396 1.00 93.88 288 GLN A N 1
ATOM 2300 C CA . GLN A 1 288 ? -22.173 59.981 5.046 1.00 93.88 288 GLN A CA 1
ATOM 2301 C C . GLN A 1 288 ? -20.990 60.475 4.213 1.00 93.88 288 GLN A C 1
ATOM 2303 O O . GLN A 1 288 ? -20.859 61.675 3.982 1.00 93.88 288 GLN A O 1
ATOM 2308 N N . TYR A 1 289 ? -20.167 59.552 3.714 1.00 94.31 289 TYR A N 1
ATOM 2309 C CA . TYR A 1 289 ? -19.034 59.875 2.856 1.00 94.31 289 TYR A CA 1
ATOM 2310 C C . TYR A 1 289 ? -19.474 60.532 1.542 1.00 94.31 289 TYR A C 1
ATOM 2312 O O . TYR A 1 289 ? -18.943 61.576 1.169 1.00 94.31 289 TYR A O 1
ATOM 2320 N N . CYS A 1 290 ? -20.461 59.953 0.847 1.00 95.06 290 CYS A N 1
ATOM 2321 C CA . CYS A 1 290 ? -20.995 60.526 -0.390 1.00 95.06 290 CYS A CA 1
ATOM 2322 C C . CYS A 1 290 ? -21.586 61.921 -0.152 1.00 95.06 290 CYS A C 1
ATOM 2324 O O . CYS A 1 290 ? -21.320 62.836 -0.926 1.00 95.06 290 CYS A O 1
ATOM 2326 N N . PHE A 1 291 ? -22.333 62.097 0.937 1.00 95.12 291 PHE A N 1
ATOM 2327 C CA . PHE A 1 291 ? -22.895 63.382 1.334 1.00 95.12 291 PHE A CA 1
ATOM 2328 C C . PHE A 1 291 ? -21.805 64.436 1.563 1.00 95.12 291 PHE A C 1
ATOM 2330 O O . PHE A 1 291 ? -21.841 65.503 0.951 1.00 95.12 291 PHE A O 1
ATOM 2337 N N . GLN A 1 292 ? -20.797 64.115 2.378 1.00 92.88 292 GLN A N 1
ATOM 2338 C CA . GLN A 1 292 ? -19.684 65.020 2.661 1.00 92.88 292 GLN A CA 1
ATOM 2339 C C . GLN A 1 292 ? -18.898 65.361 1.388 1.00 92.88 292 GLN A C 1
ATOM 2341 O O . GLN A 1 292 ? -18.609 66.527 1.141 1.00 92.88 292 GLN A O 1
ATOM 2346 N N . SER A 1 293 ? -18.621 64.365 0.541 1.00 92.94 293 SER A N 1
ATOM 2347 C CA . SER A 1 293 ? -17.933 64.555 -0.740 1.00 92.94 293 SER A CA 1
ATOM 2348 C C . SER A 1 293 ? -18.688 65.512 -1.672 1.00 92.94 293 SER A C 1
ATOM 2350 O O . SER A 1 293 ? -18.072 66.406 -2.254 1.00 92.94 293 SER A O 1
ATOM 2352 N N . ILE A 1 294 ? -20.019 65.384 -1.769 1.00 93.75 294 ILE A N 1
ATOM 2353 C CA . ILE A 1 294 ? -20.863 66.279 -2.576 1.00 93.75 294 ILE A CA 1
ATOM 2354 C C . ILE A 1 294 ? -20.849 67.709 -2.019 1.00 93.75 294 ILE A C 1
ATOM 2356 O O . ILE A 1 294 ? -20.759 68.660 -2.800 1.00 93.75 294 ILE A O 1
ATOM 2360 N N . LEU A 1 295 ? -20.924 67.882 -0.693 1.00 92.00 295 LEU A N 1
ATOM 2361 C CA . LEU A 1 295 ? -20.859 69.209 -0.071 1.00 92.00 295 LEU A CA 1
ATOM 2362 C C . LEU A 1 295 ? -19.515 69.888 -0.338 1.00 92.00 295 LEU A C 1
ATOM 2364 O O . LEU A 1 295 ? -19.495 71.023 -0.815 1.00 92.00 295 LEU A O 1
ATOM 2368 N N . THR A 1 296 ? -18.408 69.172 -0.116 1.00 89.75 296 THR A N 1
ATOM 2369 C CA . THR A 1 296 ? -17.056 69.686 -0.362 1.00 89.75 296 THR A CA 1
ATOM 2370 C C . THR A 1 296 ? -16.865 70.089 -1.823 1.00 89.75 296 THR A C 1
ATOM 2372 O O . THR A 1 296 ? -16.349 71.172 -2.088 1.00 89.75 296 THR A O 1
ATOM 2375 N N . LEU A 1 297 ? -17.345 69.278 -2.775 1.00 92.00 297 LEU A N 1
ATOM 2376 C CA . LEU A 1 297 ? -17.266 69.590 -4.208 1.00 92.00 297 LEU A CA 1
ATOM 2377 C C . LEU A 1 297 ? -17.976 70.907 -4.565 1.00 92.00 297 LEU A C 1
ATOM 2379 O O . LEU A 1 297 ? -17.549 71.620 -5.469 1.00 92.00 297 LEU A O 1
ATOM 2383 N N . ARG A 1 298 ? -19.056 71.241 -3.853 1.00 92.69 298 ARG A N 1
ATOM 2384 C CA . ARG A 1 298 ? -19.845 72.463 -4.065 1.00 92.69 298 ARG A CA 1
ATOM 2385 C C . ARG A 1 298 ? -19.400 73.645 -3.195 1.00 92.69 298 ARG A C 1
ATOM 2387 O O . ARG A 1 298 ? -20.019 74.703 -3.257 1.00 92.69 298 ARG A O 1
ATOM 2394 N N . GLY A 1 299 ? -18.336 73.491 -2.405 1.00 89.12 299 GLY A N 1
ATOM 2395 C CA . GLY A 1 299 ? -17.823 74.539 -1.519 1.00 89.12 299 GLY A CA 1
ATOM 2396 C C . GLY A 1 299 ? -18.671 74.782 -0.266 1.00 89.12 299 GLY A C 1
ATOM 2397 O O . GLY A 1 299 ? -18.563 75.850 0.332 1.00 89.12 299 GLY A O 1
ATOM 2398 N N . TYR A 1 300 ? -19.507 73.816 0.121 1.00 93.06 300 TYR A N 1
ATOM 2399 C CA . TYR A 1 300 ? -20.234 73.807 1.391 1.00 93.06 300 TYR A CA 1
ATOM 2400 C C . TYR A 1 300 ? -19.474 72.984 2.438 1.00 93.06 300 TYR A C 1
ATOM 2402 O O . TYR A 1 300 ? -18.726 72.064 2.096 1.00 93.06 300 TYR A O 1
ATOM 2410 N N . SER A 1 301 ? -19.705 73.277 3.719 1.00 88.25 301 SER A N 1
ATOM 2411 C CA . SER A 1 301 ? -19.247 72.441 4.834 1.00 88.25 301 SER A CA 1
ATOM 2412 C C . SER A 1 301 ? -20.451 71.809 5.527 1.00 88.25 301 SER A C 1
ATOM 2414 O O . SER A 1 301 ? -21.540 72.373 5.543 1.00 88.25 301 SER A O 1
ATOM 2416 N N . GLY A 1 302 ? -20.303 70.605 6.063 1.00 89.75 302 GLY A N 1
ATOM 2417 C CA . GLY A 1 302 ? -21.406 69.919 6.721 1.00 89.75 302 GLY A CA 1
ATOM 2418 C C . GLY A 1 302 ? -21.064 68.503 7.149 1.00 89.75 302 GLY A C 1
ATOM 2419 O O . GLY A 1 302 ? -20.048 67.936 6.743 1.00 89.75 302 GLY A O 1
ATOM 2420 N N . ARG A 1 303 ? -21.932 67.928 7.981 1.00 91.62 303 ARG A N 1
ATOM 2421 C CA . ARG A 1 303 ? -21.812 66.568 8.510 1.00 91.62 303 ARG A CA 1
ATOM 2422 C C . ARG A 1 303 ? -23.182 65.905 8.526 1.00 91.62 303 ARG A C 1
ATOM 2424 O O . ARG A 1 303 ? -24.193 66.561 8.750 1.00 91.62 303 ARG A O 1
ATOM 2431 N N . MET A 1 304 ? -23.199 64.599 8.307 1.00 92.69 304 MET A N 1
ATOM 2432 C CA . MET A 1 304 ? -24.382 63.769 8.485 1.00 92.69 304 MET A CA 1
ATOM 2433 C C . MET A 1 304 ? -24.083 62.693 9.528 1.00 92.69 30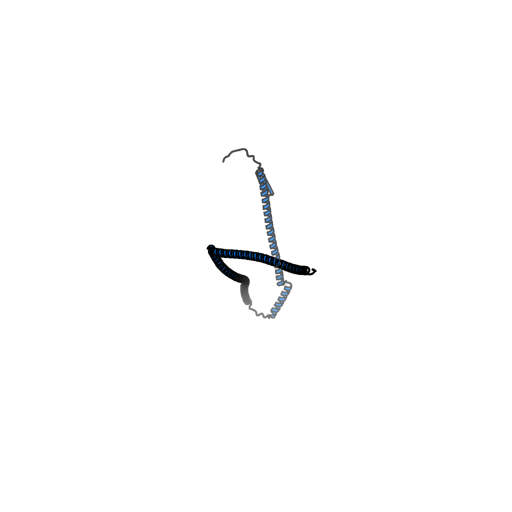4 MET A C 1
ATOM 2435 O O . MET A 1 304 ? -23.051 62.028 9.451 1.00 92.69 304 MET A O 1
ATOM 2439 N N . GLU A 1 305 ? -24.980 62.508 10.488 1.00 91.69 305 GLU A N 1
ATOM 2440 C CA . GLU A 1 305 ? -24.912 61.480 11.525 1.00 91.69 305 GLU A CA 1
ATOM 2441 C C . GLU A 1 305 ? -26.174 60.614 11.487 1.00 91.69 305 GLU A C 1
ATOM 2443 O O . GLU A 1 305 ? -27.292 61.118 11.434 1.00 91.69 305 GLU A O 1
ATOM 2448 N N . VAL A 1 306 ? -25.985 59.292 11.468 1.00 92.44 306 VAL A N 1
ATOM 2449 C CA . VAL A 1 306 ? -27.068 58.301 11.396 1.00 92.44 306 VAL A CA 1
ATOM 2450 C C . VAL A 1 306 ? -27.046 57.484 12.686 1.00 92.44 306 VAL A C 1
ATOM 2452 O O . VAL A 1 306 ? -26.160 56.645 12.872 1.00 92.44 306 VAL A O 1
ATOM 2455 N N . GLU A 1 307 ? -28.013 57.703 13.576 1.00 89.19 307 GLU A N 1
ATOM 2456 C CA . GLU A 1 307 ? -28.163 56.939 14.818 1.00 89.19 307 GLU A CA 1
ATOM 2457 C C . GLU A 1 307 ? -29.205 55.825 14.630 1.00 89.19 307 GLU A C 1
ATOM 2459 O O . GLU A 1 307 ? -30.405 56.005 14.842 1.00 89.19 307 GLU A O 1
ATOM 2464 N N . HIS A 1 308 ? -28.740 54.637 14.232 1.00 84.50 308 HIS A N 1
ATOM 2465 C CA . HIS A 1 308 ? -29.607 53.494 13.904 1.00 84.50 308 HIS A CA 1
ATOM 2466 C C . HIS A 1 308 ? -30.467 53.009 15.076 1.00 84.50 308 HIS A C 1
ATOM 2468 O O . HIS A 1 308 ? -31.590 52.572 14.855 1.00 84.50 308 HIS A O 1
ATOM 2474 N N . GLY A 1 309 ? -29.969 53.097 16.316 1.00 81.69 309 GLY A N 1
ATOM 2475 C CA . GLY A 1 309 ? -30.699 52.632 17.501 1.00 81.69 309 GLY A CA 1
ATOM 2476 C C . GLY A 1 309 ? -31.951 53.455 17.816 1.00 81.69 309 GLY A C 1
ATOM 2477 O O . GLY A 1 309 ? -32.910 52.915 18.357 1.00 81.69 309 GLY A O 1
ATOM 2478 N N . ARG A 1 310 ? -31.962 54.742 17.445 1.00 85.12 310 ARG A N 1
ATOM 2479 C CA . ARG A 1 310 ? -33.123 55.635 17.607 1.00 85.12 310 ARG A CA 1
ATOM 2480 C C . ARG A 1 310 ? -33.863 55.898 16.294 1.00 85.12 310 ARG A C 1
ATOM 2482 O O . ARG A 1 310 ? -34.899 56.551 16.310 1.00 85.12 310 ARG A O 1
ATOM 2489 N N . GLY A 1 311 ? -33.328 55.425 15.166 1.00 85.44 311 GLY A N 1
ATOM 2490 C CA . GLY A 1 311 ? -33.854 55.724 13.833 1.00 85.44 311 GLY A CA 1
ATOM 2491 C C . GLY A 1 311 ? -33.750 57.206 13.457 1.00 85.44 311 GLY A C 1
ATOM 2492 O O . GLY A 1 311 ? -34.560 57.685 12.669 1.00 85.44 311 GLY A O 1
ATOM 2493 N N . VAL A 1 312 ? -32.788 57.943 14.027 1.00 89.88 312 VAL A N 1
ATOM 2494 C CA . VAL A 1 312 ? -32.656 59.396 13.832 1.00 89.88 312 VAL A CA 1
ATOM 2495 C C . VAL A 1 312 ? -31.520 59.704 12.859 1.00 89.88 312 VAL A C 1
ATOM 2497 O O . VAL A 1 312 ? -30.398 59.219 13.010 1.00 89.88 312 VAL A O 1
ATOM 2500 N N . LEU A 1 313 ? -31.818 60.544 11.869 1.00 91.62 313 LEU A N 1
ATOM 2501 C CA . LEU A 1 313 ? -30.856 61.118 10.934 1.00 91.62 313 LEU A CA 1
ATOM 2502 C C . LEU A 1 313 ? -30.665 62.599 11.270 1.00 91.62 313 LEU A C 1
ATOM 2504 O O . LEU A 1 313 ? -31.625 63.365 11.227 1.00 91.62 313 LEU A O 1
ATOM 2508 N N . GLN A 1 314 ? -29.435 63.003 11.576 1.00 92.25 314 GLN A N 1
ATOM 2509 C CA . GLN A 1 314 ? -29.075 64.402 11.801 1.00 92.25 314 GLN A CA 1
ATOM 2510 C C . GLN A 1 314 ? -28.174 64.889 10.671 1.00 92.25 314 GLN A C 1
ATOM 2512 O O . GLN A 1 314 ? -27.218 64.218 10.280 1.00 92.25 314 GLN A O 1
ATOM 2517 N N . VAL A 1 315 ? -28.500 66.056 10.124 1.00 91.62 315 VAL A N 1
ATOM 2518 C CA . VAL A 1 315 ? -27.780 66.663 9.004 1.00 91.62 315 VAL A CA 1
ATOM 2519 C C . VAL A 1 315 ? -27.478 68.111 9.357 1.00 91.62 315 VAL A C 1
ATOM 2521 O O . VAL A 1 315 ? -28.386 68.879 9.664 1.00 91.62 315 VAL A O 1
ATOM 2524 N N . TRP A 1 316 ? -26.208 68.488 9.268 1.00 91.25 316 TRP A N 1
ATOM 2525 C CA . TRP A 1 316 ? -25.742 69.860 9.436 1.00 91.25 316 TRP A CA 1
ATOM 2526 C C . TRP A 1 316 ? -25.079 70.329 8.148 1.00 91.25 316 TRP A C 1
ATOM 2528 O O . TRP A 1 316 ? -24.265 69.608 7.569 1.00 91.25 316 TRP A O 1
ATOM 2538 N N . CYS A 1 317 ? -25.417 71.534 7.697 1.00 89.00 317 CYS A N 1
ATOM 2539 C CA . CYS A 1 317 ? -24.834 72.168 6.516 1.00 89.00 317 CYS A CA 1
ATOM 2540 C C . CYS A 1 317 ? -24.607 73.654 6.794 1.00 89.00 317 CYS A C 1
ATOM 2542 O O . CYS A 1 317 ? -25.506 74.329 7.292 1.00 89.00 317 CYS A O 1
ATOM 2544 N N . SER A 1 318 ? -23.439 74.167 6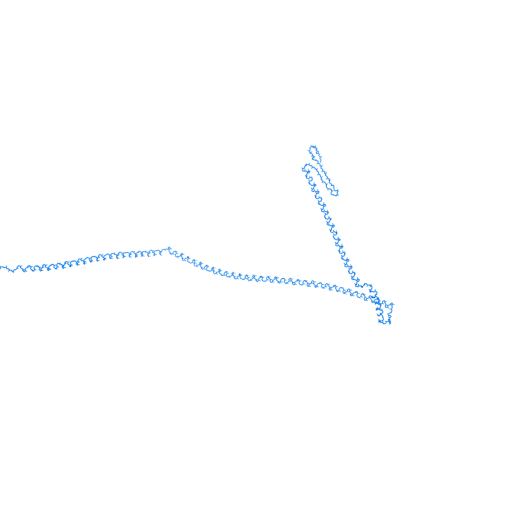.425 1.00 85.06 318 SER A N 1
ATOM 2545 C CA . SER A 1 318 ? -23.108 75.586 6.405 1.00 85.06 318 SER A CA 1
ATOM 2546 C C . SER A 1 318 ? -22.680 76.027 5.002 1.00 85.06 318 SER A C 1
ATOM 2548 O O . SER A 1 318 ? -22.073 75.280 4.226 1.00 85.06 318 SER A O 1
ATOM 2550 N N . GLY A 1 319 ? -23.074 77.258 4.665 1.00 80.75 319 GLY A N 1
ATOM 2551 C CA . GLY A 1 319 ? -22.787 77.932 3.402 1.00 80.75 319 GLY A CA 1
ATOM 2552 C C . GLY A 1 319 ? -21.296 78.162 3.165 1.00 80.75 319 GLY A C 1
ATOM 2553 O O . GLY A 1 319 ? -20.496 78.140 4.096 1.00 80.75 319 GLY A O 1
ATOM 2554 N N . ARG A 1 320 ? -20.932 78.453 1.913 1.00 73.06 320 ARG A N 1
ATOM 2555 C CA . ARG A 1 320 ? -19.613 78.990 1.571 1.00 73.06 320 ARG A CA 1
ATOM 2556 C C . ARG A 1 320 ? -19.434 80.339 2.277 1.00 73.06 320 ARG A C 1
ATOM 2558 O O . ARG A 1 320 ? -19.999 81.335 1.829 1.00 73.06 320 ARG A O 1
ATOM 2565 N N . GLU A 1 321 ? -18.666 80.376 3.363 1.00 61.19 321 GLU A N 1
ATOM 2566 C CA . GLU A 1 321 ? -18.172 81.637 3.917 1.00 61.19 321 GLU A CA 1
ATOM 2567 C C . GLU A 1 321 ? -17.273 82.282 2.858 1.00 61.19 321 GLU A C 1
ATOM 2569 O O . GLU A 1 321 ? -16.193 81.787 2.525 1.00 61.19 321 GLU A O 1
ATOM 2574 N N . ALA A 1 322 ? -17.768 83.354 2.243 1.00 50.50 322 ALA A N 1
ATOM 2575 C CA . ALA A 1 322 ? -16.986 84.184 1.348 1.00 50.50 322 ALA A CA 1
ATOM 2576 C C . ALA A 1 322 ? -15.883 84.859 2.175 1.00 50.50 322 ALA A C 1
ATOM 2578 O O . ALA A 1 322 ? -16.125 85.848 2.862 1.00 50.50 322 ALA A O 1
ATOM 2579 N N . GLY A 1 323 ? -14.671 84.306 2.145 1.00 49.94 323 GLY A N 1
ATOM 2580 C CA . GLY A 1 323 ? -13.510 84.966 2.729 1.00 49.94 323 GLY A CA 1
ATOM 2581 C C . GLY A 1 323 ? -13.311 86.342 2.092 1.00 49.94 323 GLY A C 1
ATOM 2582 O O . GLY A 1 323 ? -13.218 86.448 0.869 1.00 49.94 323 GLY A O 1
ATOM 2583 N N . GLY A 1 324 ? -13.236 87.396 2.910 1.00 42.00 324 GLY A N 1
ATOM 2584 C CA . GLY A 1 324 ? -12.857 88.715 2.406 1.00 42.00 324 GLY A CA 1
ATOM 2585 C C . GLY A 1 324 ? -13.107 89.909 3.323 1.00 42.00 324 GLY A C 1
ATOM 2586 O O . GLY A 1 324 ? -13.819 90.818 2.909 1.00 42.00 324 GLY A O 1
ATOM 2587 N N . ARG A 1 325 ? -12.518 89.908 4.528 1.00 39.47 325 ARG A N 1
ATOM 2588 C CA . ARG A 1 325 ? -12.017 91.054 5.338 1.00 39.47 325 ARG A CA 1
ATOM 2589 C C . ARG A 1 325 ? -11.797 90.491 6.752 1.00 39.47 325 ARG A C 1
ATOM 2591 O O . ARG A 1 325 ? -12.752 90.160 7.430 1.00 39.47 325 ARG A O 1
ATOM 2598 N N . GLY A 1 326 ? -10.583 90.172 7.185 1.00 43.09 326 GLY A N 1
ATOM 2599 C CA . GLY A 1 326 ? -9.451 91.084 7.273 1.00 43.09 326 GLY A CA 1
ATOM 2600 C C . GLY A 1 326 ? -9.387 91.618 8.703 1.00 43.09 326 GLY A C 1
ATOM 2601 O O . GLY A 1 326 ? -9.954 92.665 8.972 1.00 43.09 326 GLY A O 1
ATOM 2602 N N . ALA A 1 327 ? -8.737 90.878 9.599 1.00 39.75 327 ALA A N 1
ATOM 2603 C CA . ALA A 1 327 ? -8.182 91.365 10.864 1.00 39.75 327 ALA A CA 1
ATOM 2604 C C . ALA A 1 327 ? -7.292 90.235 11.411 1.00 39.75 327 ALA A C 1
ATOM 2606 O O . ALA A 1 327 ? -7.782 89.160 11.730 1.00 39.75 327 ALA A O 1
ATOM 2607 N N . TRP A 1 328 ? -5.986 90.318 11.171 1.00 36.78 328 TRP A N 1
ATOM 2608 C CA . TRP A 1 328 ? -5.015 90.823 12.147 1.00 36.78 328 TRP A CA 1
ATOM 2609 C C . TRP A 1 328 ? -4.783 89.844 13.310 1.00 36.78 328 TRP A C 1
ATOM 2611 O O . TRP A 1 328 ? -5.610 89.685 14.201 1.00 36.78 328 TRP A O 1
ATOM 2621 N N . SER A 1 329 ? -3.609 89.211 13.238 1.00 36.44 329 SER A N 1
ATOM 2622 C CA . SER A 1 329 ? -2.784 88.595 14.292 1.00 36.44 329 SER A CA 1
ATOM 2623 C C . SER A 1 329 ? -2.672 89.501 15.545 1.00 36.44 329 SER A C 1
ATOM 2625 O O . SER A 1 329 ? -3.047 90.668 15.424 1.00 36.44 329 SER A O 1
ATOM 2627 N N . PRO A 1 330 ? -2.075 89.106 16.699 1.00 49.53 330 PRO A N 1
ATOM 2628 C CA . PRO A 1 330 ? -1.084 88.031 16.904 1.00 49.53 330 PRO A CA 1
ATOM 2629 C C . PRO A 1 330 ? -1.210 87.241 18.236 1.00 49.53 330 PRO A C 1
ATOM 2631 O O . PRO A 1 330 ? -1.962 87.617 19.133 1.00 49.53 330 PRO A O 1
ATOM 2634 N N . GLY A 1 331 ? -0.410 86.177 18.381 1.00 41.00 331 GLY A N 1
ATOM 2635 C CA . GLY A 1 331 ? -0.224 85.426 19.630 1.00 41.00 331 GLY A CA 1
ATOM 2636 C C . GLY A 1 331 ? 0.058 83.960 19.384 1.00 41.00 331 GLY A C 1
ATOM 2637 O O . GLY A 1 331 ? -0.930 83.198 19.391 1.00 41.00 331 GLY A O 1
#

pLDDT: mean 84.62, std 15.16, range [36.44, 98.62]

Sequence (331 aa):
MTISWTWLNCRQVQAEIQEAETILRSLESTERQLSEEAKEARDGEESARRALQALLGDKHRADEQARAAAAAVAAARELRGAPHLTMLTEELNVSKEKLRTLTEKLETLSANESQYKSKIDQSDVQIRSVKNKLTAATTLCRTLNEEIEQEQLKMDRALTERETYNQKLSQDRSKLAQVAAILEEKRAHIDKLISEAVKLCPRVENPRERSIVTSELKKTQLKLNSLRSDGLTKAQVAEKLLEVGRKYKRTKNTLDKLKYLIDDIKATTDKHLNFCHKMQTYIARRVQYCFQSILTLRGYSGRMEVEHGRGVLQVWCSGREAGGRGAWSPG

Foldseek 3Di:
DDDDDPVVVVVVVVVVVVVVVVVVVVVVVVVVVVVVVVVVVVVVVVVVVVVVVVVVVVVVVVVVVVVVVVVVVVVVVVVVPDVVVVVVVVVVVVVVVVVVVVVVVVVVVVVVVVVVVVVVVVVVVVVVVVVVVVVVVVVVVVVVVVVVVVVVVVVVVVVVVVVVVVVVVVVVVVVVVVVVVVVVVVVVVVVVVVVVVCVVPPPPPPPDDPVVVVVVVVVVVVVVVVVCVVPDDPVSVVVVVVVVVVVVVVVVVVVVVVVVVVVVVVVVVVVVVVVVVVVVVVVQVVVQVVVQVVCVVVQKHWGWDQDPVVRDIDIGIDDNPPDDDDDDDDD